Protein AF-A0A6U2CPD3-F1 (afdb_monomer)

Sequence (246 aa):
KVTVEELSRDRDNLVSERANAAHRLLEMHNMRTEVLLSFFALRSAYDLRRDLWSSILDESCFTCVMPVTPYRSFPASEVQVARCQRTVMGIDGMISDSASLHVMLNSLVDRSRHPSATIRFQYTIVTEDAVVAGNCMMARWVMTTLNAVKCGARMEVSKRGMLCCKFNSSNKITGLELMFDVMAFMLQLKQASGTDSFAVVPNTVQTCQRPFDSPMVMTAAERPYTIKQVNKLWESMTGYAAEDVV

Structure (mmCIF, N/CA/C/O backbone):
data_AF-A0A6U2CPD3-F1
#
_entry.id   AF-A0A6U2CPD3-F1
#
loop_
_atom_site.group_PDB
_atom_site.id
_atom_site.type_symbol
_atom_site.label_atom_id
_atom_site.label_alt_id
_atom_site.label_comp_id
_atom_site.label_asym_id
_atom_site.label_entity_id
_atom_site.label_seq_id
_atom_site.pdbx_PDB_ins_code
_atom_site.Cartn_x
_atom_site.Cartn_y
_atom_site.Cartn_z
_atom_site.occupancy
_atom_site.B_iso_or_equiv
_atom_site.auth_seq_id
_atom_site.auth_comp_id
_atom_site.auth_asym_id
_atom_site.auth_atom_id
_atom_site.pdbx_PDB_model_num
ATOM 1 N N . LYS A 1 1 ? -38.669 8.714 51.873 1.00 59.62 1 LYS A N 1
ATOM 2 C CA . LYS A 1 1 ? -37.658 9.798 51.860 1.00 59.62 1 LYS A CA 1
ATOM 3 C C . LYS A 1 1 ? -36.341 9.131 51.513 1.00 59.62 1 LYS A C 1
ATOM 5 O O . LYS A 1 1 ? -35.906 8.328 52.321 1.00 59.62 1 LYS A O 1
ATOM 10 N N . VAL A 1 2 ? -35.802 9.368 50.317 1.00 63.91 2 VAL A N 1
ATOM 11 C CA . VAL A 1 2 ? -34.464 8.872 49.953 1.00 63.91 2 VAL A CA 1
ATOM 12 C C . VAL A 1 2 ? -33.463 9.584 50.858 1.00 63.91 2 VAL A C 1
ATOM 14 O O . VAL A 1 2 ? -33.566 10.801 51.045 1.00 63.91 2 VAL A O 1
ATOM 17 N N . THR A 1 3 ? -32.585 8.829 51.504 1.00 82.19 3 THR A N 1
ATOM 18 C CA . THR A 1 3 ? -31.603 9.381 52.441 1.00 82.19 3 THR A CA 1
ATOM 19 C C . THR A 1 3 ? -30.442 10.021 51.676 1.00 82.19 3 THR A C 1
ATOM 21 O O . THR A 1 3 ? -30.105 9.623 50.563 1.00 82.19 3 THR A O 1
ATOM 24 N N . VAL A 1 4 ? -29.821 11.049 52.257 1.00 82.19 4 VAL A N 1
ATOM 25 C CA . VAL A 1 4 ? -28.662 11.739 51.652 1.00 82.19 4 VAL A CA 1
ATOM 26 C C . VAL A 1 4 ? -27.501 10.763 51.405 1.00 82.19 4 VAL A C 1
ATOM 28 O O . VAL A 1 4 ? -26.755 10.912 50.441 1.00 82.19 4 VAL A O 1
ATOM 31 N N . GLU A 1 5 ? -27.390 9.728 52.236 1.00 82.38 5 GLU A N 1
ATOM 32 C CA . GLU A 1 5 ? -26.400 8.658 52.108 1.00 82.38 5 GLU A CA 1
ATOM 33 C C . GLU A 1 5 ? -26.642 7.765 50.883 1.00 82.38 5 GLU A C 1
ATOM 35 O O . GLU A 1 5 ? -25.686 7.423 50.188 1.00 82.38 5 GLU A O 1
ATOM 40 N N . GLU A 1 6 ? -27.902 7.435 50.573 1.00 83.06 6 GLU A N 1
ATOM 41 C CA . GLU A 1 6 ? -28.269 6.699 49.352 1.00 83.06 6 GLU A CA 1
ATOM 42 C C . GLU A 1 6 ? -27.925 7.514 48.099 1.00 83.06 6 GLU A C 1
ATOM 44 O O . GLU A 1 6 ? -27.269 7.002 47.197 1.00 83.06 6 GLU A O 1
ATOM 49 N N . LEU A 1 7 ? -28.249 8.813 48.084 1.00 83.00 7 LEU A N 1
ATOM 50 C CA . LEU A 1 7 ? -27.905 9.700 46.963 1.00 83.00 7 LEU A CA 1
ATOM 51 C C . LEU A 1 7 ? -26.389 9.880 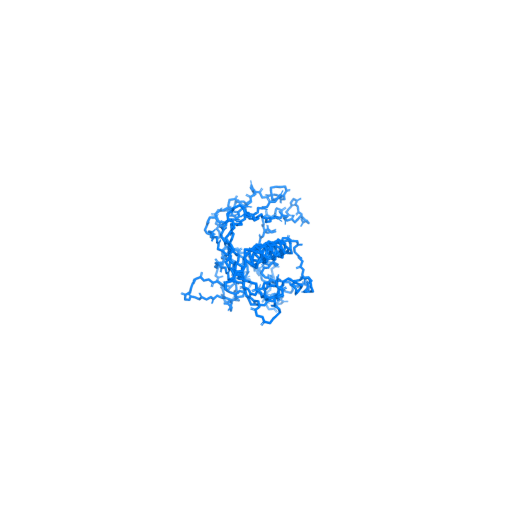46.788 1.00 83.00 7 LEU A C 1
ATOM 53 O O . LEU A 1 7 ? -25.909 9.968 45.656 1.00 83.00 7 LEU A O 1
ATOM 57 N N . SER A 1 8 ? -25.623 9.935 47.884 1.00 84.69 8 SER A N 1
ATOM 58 C CA . SER A 1 8 ? -24.159 10.007 47.806 1.00 84.69 8 SER A CA 1
ATOM 59 C C . SER A 1 8 ? -23.571 8.713 47.249 1.00 84.69 8 SER A C 1
ATOM 61 O O . SER A 1 8 ? -22.695 8.769 46.391 1.00 84.69 8 SER A O 1
ATOM 63 N N . ARG A 1 9 ? -24.079 7.555 47.685 1.00 87.25 9 ARG A N 1
ATOM 64 C CA . ARG A 1 9 ? -23.632 6.247 47.193 1.00 87.25 9 ARG A CA 1
ATOM 65 C C . ARG A 1 9 ? -23.951 6.062 45.711 1.00 87.25 9 ARG A C 1
ATOM 67 O O . ARG A 1 9 ? -23.084 5.625 44.961 1.00 87.25 9 ARG A O 1
ATOM 74 N N . ASP A 1 10 ? -25.146 6.452 45.278 1.00 86.12 10 ASP A N 1
ATOM 75 C CA . ASP A 1 10 ? -25.545 6.388 43.869 1.00 86.12 10 ASP A CA 1
ATOM 76 C C . ASP A 1 10 ? -24.688 7.309 42.995 1.00 86.12 10 ASP A C 1
ATOM 78 O O . ASP A 1 10 ? -24.255 6.914 41.911 1.00 86.12 10 ASP A O 1
ATOM 82 N N . ARG A 1 11 ? -24.370 8.518 43.475 1.00 86.69 11 ARG A N 1
ATOM 83 C CA . ARG A 1 11 ? -23.438 9.419 42.784 1.00 86.69 11 ARG A CA 1
ATOM 84 C C . ARG A 1 11 ? -22.054 8.788 42.651 1.00 86.69 11 ARG A C 1
ATOM 86 O O . ARG A 1 11 ? -21.479 8.827 41.566 1.00 86.69 11 ARG A O 1
ATOM 93 N N . ASP A 1 12 ? -21.516 8.235 43.731 1.00 89.62 12 ASP A N 1
ATOM 94 C CA . ASP A 1 12 ? -20.165 7.672 43.737 1.00 89.62 12 ASP A CA 1
ATOM 95 C C . ASP A 1 12 ? -20.089 6.414 42.846 1.00 89.62 12 ASP A C 1
ATOM 97 O O . ASP A 1 12 ? -19.125 6.247 42.093 1.00 89.62 12 ASP A O 1
ATOM 101 N N . ASN A 1 13 ? -21.155 5.605 42.816 1.00 90.25 13 ASN A N 1
ATOM 102 C CA . ASN A 1 13 ? -21.320 4.500 41.868 1.00 90.25 13 ASN A CA 1
ATOM 103 C C . ASN A 1 13 ? -21.338 4.997 40.414 1.00 90.25 13 ASN A C 1
ATOM 105 O O . ASN A 1 13 ? -20.565 4.505 39.595 1.00 90.25 13 ASN A O 1
ATOM 109 N N . LEU A 1 14 ? -22.141 6.018 40.094 1.00 88.44 14 LEU A N 1
ATOM 110 C CA . LEU A 1 14 ? -22.212 6.594 38.743 1.00 88.44 14 LEU A CA 1
ATOM 111 C C . LEU A 1 14 ? -20.876 7.201 38.288 1.00 88.44 14 LEU A C 1
ATOM 113 O O . LEU A 1 14 ? -20.510 7.100 37.115 1.00 88.44 14 LEU A O 1
ATOM 117 N N . VAL A 1 15 ? -20.139 7.847 39.195 1.00 90.19 15 VAL A N 1
ATOM 118 C CA . VAL A 1 15 ? -18.803 8.391 38.901 1.00 90.19 15 VAL A CA 1
ATOM 119 C C . VAL A 1 15 ? -17.814 7.259 38.623 1.00 90.19 15 VAL A C 1
ATOM 121 O O . VAL A 1 15 ? -17.079 7.331 37.637 1.00 90.19 15 VAL A O 1
ATOM 124 N N . SER A 1 16 ? -17.835 6.197 39.432 1.00 89.00 16 SER A N 1
ATOM 125 C CA . SER A 1 16 ? -17.004 5.004 39.232 1.00 89.00 16 SER A CA 1
ATOM 126 C C . SER A 1 16 ? -17.320 4.297 37.907 1.00 89.00 16 SER A C 1
ATOM 128 O O . SER A 1 16 ? -16.418 3.993 37.125 1.00 89.00 16 SER A O 1
ATOM 130 N N . GLU A 1 17 ? -18.601 4.117 37.579 1.00 88.81 17 GLU A N 1
ATOM 131 C CA . GLU A 1 17 ? -19.036 3.530 36.307 1.00 88.81 17 GLU A CA 1
ATOM 132 C C . GLU A 1 17 ? -18.573 4.353 35.101 1.00 88.81 17 GLU A C 1
ATOM 134 O O . GLU A 1 17 ? -18.067 3.790 34.124 1.00 88.81 17 GLU A O 1
ATOM 139 N N . ARG A 1 18 ? -18.681 5.686 35.179 1.00 87.19 18 ARG A N 1
ATOM 140 C CA . ARG A 1 18 ? -18.182 6.594 34.135 1.00 87.19 18 ARG A CA 1
ATOM 141 C C . ARG A 1 18 ? -16.667 6.519 33.987 1.00 87.19 18 ARG A C 1
ATOM 143 O O . ARG A 1 18 ? -16.185 6.468 32.857 1.00 87.19 18 ARG A O 1
ATOM 150 N N . ALA A 1 19 ? -15.925 6.475 35.092 1.00 88.62 19 ALA A N 1
ATOM 151 C CA . ALA A 1 19 ? -14.471 6.339 35.065 1.00 88.62 19 ALA A CA 1
ATOM 152 C C . ALA A 1 19 ? -14.042 5.007 34.426 1.00 88.62 19 ALA A C 1
ATOM 154 O O . ALA A 1 19 ? -13.199 4.993 33.529 1.00 88.62 19 ALA A O 1
ATOM 155 N N . ASN A 1 20 ? -14.691 3.901 34.795 1.00 89.25 20 ASN A N 1
ATOM 156 C CA . ASN A 1 20 ? -14.423 2.575 34.230 1.00 89.25 20 ASN A CA 1
ATOM 157 C C . ASN A 1 20 ? -14.803 2.480 32.744 1.00 89.25 20 ASN A C 1
ATOM 159 O O . ASN A 1 20 ? -14.138 1.798 31.961 1.00 89.25 20 ASN A O 1
ATOM 163 N N . ALA A 1 21 ? -15.882 3.146 32.324 1.00 85.25 21 ALA A N 1
ATOM 164 C CA . ALA A 1 21 ? -16.247 3.243 30.913 1.00 85.25 21 ALA A CA 1
ATOM 165 C C . ALA A 1 21 ? -15.208 4.049 30.118 1.00 85.25 21 ALA A C 1
ATOM 167 O O . ALA A 1 21 ? -14.766 3.596 29.064 1.00 85.25 21 ALA A O 1
ATOM 168 N N . ALA A 1 22 ? -14.771 5.197 30.645 1.00 86.00 22 ALA A N 1
ATOM 169 C CA . ALA A 1 22 ? -13.739 6.019 30.020 1.00 86.00 22 ALA A CA 1
ATOM 170 C C . ALA A 1 22 ? -12.401 5.270 29.901 1.00 86.00 22 ALA A C 1
ATOM 172 O O . ALA A 1 22 ? -11.765 5.320 28.849 1.00 86.00 22 ALA A O 1
ATOM 173 N N . HIS A 1 23 ? -12.008 4.523 30.936 1.00 88.12 23 HIS A N 1
ATOM 174 C CA . HIS A 1 23 ? -10.784 3.724 30.922 1.00 88.12 23 HIS A CA 1
ATOM 175 C C . HIS A 1 23 ? -10.810 2.650 29.827 1.00 88.12 23 HIS A C 1
ATOM 177 O O . HIS A 1 23 ? -9.894 2.585 29.011 1.00 88.12 23 HIS A O 1
ATOM 183 N N . ARG A 1 24 ? -11.908 1.888 29.720 1.00 85.56 24 ARG A N 1
ATOM 184 C CA . ARG A 1 24 ? -12.073 0.876 28.661 1.00 85.56 24 ARG A CA 1
ATOM 185 C C . ARG A 1 24 ? -12.015 1.477 27.258 1.00 85.56 24 ARG A C 1
ATOM 187 O O . ARG A 1 24 ? -11.428 0.883 26.359 1.00 85.56 24 ARG A O 1
ATOM 194 N N . LEU A 1 25 ? -12.601 2.659 27.059 1.00 84.88 25 LEU A N 1
ATOM 195 C CA . LEU A 1 25 ? -12.536 3.359 25.773 1.00 84.88 25 LEU A CA 1
ATOM 196 C C . LEU A 1 25 ? -11.101 3.767 25.417 1.00 84.88 25 LEU A C 1
ATOM 198 O O . LEU A 1 25 ? -10.701 3.623 24.262 1.00 84.88 25 LEU A O 1
ATOM 202 N N . LEU A 1 26 ? -10.324 4.229 26.400 1.00 86.38 26 LEU A N 1
ATOM 203 C CA . LEU A 1 26 ? -8.917 4.583 26.218 1.00 86.38 26 LEU A CA 1
ATOM 204 C C . LEU A 1 26 ? -8.061 3.353 25.874 1.00 86.38 26 LEU A C 1
ATOM 206 O O . LEU A 1 26 ? -7.275 3.392 24.930 1.00 86.38 26 LEU A O 1
ATOM 210 N N . GLU A 1 27 ? -8.234 2.244 26.595 1.00 87.56 27 GLU A N 1
ATOM 211 C CA . GLU A 1 27 ? -7.511 0.996 26.318 1.00 87.56 27 GLU A CA 1
ATOM 212 C C . GLU A 1 27 ? -7.828 0.458 24.918 1.00 87.56 27 GLU A C 1
ATOM 214 O O . GLU A 1 27 ? -6.922 0.114 24.157 1.00 87.56 27 GLU A O 1
ATOM 219 N N . MET A 1 28 ? -9.110 0.455 24.534 1.00 87.38 28 MET A N 1
ATOM 220 C CA . MET A 1 28 ? -9.526 0.066 23.184 1.00 87.38 28 MET A CA 1
ATOM 221 C C . MET A 1 28 ? -8.925 0.979 22.112 1.00 87.38 28 MET A C 1
ATOM 223 O O . MET A 1 28 ? -8.519 0.499 21.053 1.00 87.38 28 MET A O 1
ATOM 227 N N . HIS A 1 29 ? -8.866 2.287 22.367 1.00 87.12 29 HIS A N 1
ATOM 228 C CA . HIS A 1 29 ? -8.244 3.251 21.465 1.00 87.12 29 HIS A CA 1
ATOM 229 C C . HIS A 1 29 ? -6.751 2.956 21.261 1.00 87.12 29 HIS A C 1
ATOM 231 O O . HIS A 1 29 ? -6.281 2.909 20.119 1.00 87.12 29 HIS A O 1
ATOM 237 N N . ASN A 1 30 ? -6.017 2.714 22.348 1.00 90.00 30 ASN A N 1
ATOM 238 C CA . ASN A 1 30 ? -4.585 2.422 22.296 1.00 90.00 30 ASN A CA 1
ATOM 239 C C . ASN A 1 30 ? -4.317 1.115 21.546 1.00 90.00 30 ASN A C 1
ATOM 241 O O . ASN A 1 30 ? -3.550 1.116 20.586 1.00 90.00 30 ASN A O 1
ATOM 245 N N . MET A 1 31 ? -5.047 0.048 21.883 1.00 92.06 31 MET A N 1
ATOM 246 C CA . MET A 1 31 ? -4.948 -1.244 21.197 1.00 92.06 31 MET A CA 1
ATOM 247 C C . MET A 1 31 ? -5.198 -1.108 19.688 1.00 92.06 31 MET A C 1
ATOM 249 O O . MET A 1 31 ? -4.436 -1.608 18.866 1.00 92.06 31 MET A O 1
ATOM 253 N N . ARG A 1 32 ? -6.250 -0.389 19.283 1.00 92.38 32 ARG A N 1
ATOM 254 C CA . ARG A 1 32 ? -6.572 -0.190 17.857 1.00 92.38 32 ARG A CA 1
ATOM 255 C C . ARG A 1 32 ? -5.530 0.650 17.125 1.00 92.38 32 ARG A C 1
ATOM 257 O O . ARG A 1 32 ? -5.254 0.393 15.952 1.00 92.38 32 ARG A O 1
ATOM 264 N N . THR A 1 33 ? -4.939 1.621 17.814 1.00 92.56 33 THR A N 1
ATOM 265 C CA . THR A 1 33 ? -3.824 2.410 17.281 1.00 92.56 33 THR A CA 1
ATOM 266 C C . THR A 1 33 ? -2.602 1.521 17.051 1.00 92.56 33 THR A C 1
ATOM 268 O O . THR A 1 33 ? -2.012 1.570 15.972 1.00 92.56 33 THR A O 1
ATOM 271 N N . GLU A 1 34 ? -2.260 0.652 18.003 1.00 94.06 34 GLU A N 1
ATOM 272 C CA . GLU A 1 34 ? -1.164 -0.319 17.871 1.00 94.06 34 GLU A CA 1
ATOM 273 C C . GLU A 1 34 ? -1.401 -1.319 16.735 1.00 94.06 34 GLU A C 1
ATOM 275 O O . GLU A 1 34 ? -0.492 -1.585 15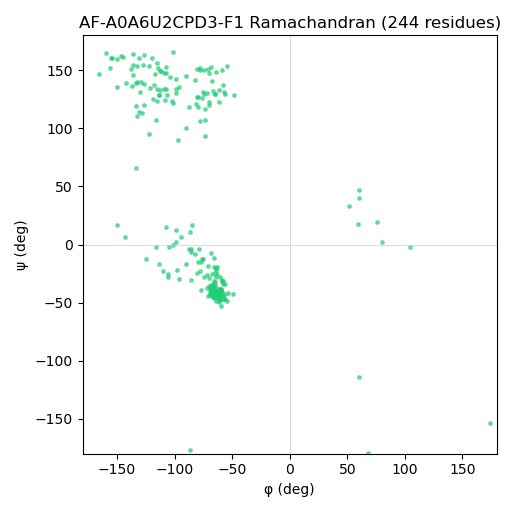.944 1.00 94.06 34 GLU A O 1
ATOM 280 N N . VAL A 1 35 ? -2.628 -1.825 16.589 1.00 95.69 35 VAL A N 1
ATOM 281 C CA . VAL A 1 35 ? -3.016 -2.714 15.481 1.00 95.69 35 VAL A CA 1
ATOM 282 C C . VAL A 1 35 ? -2.840 -2.011 14.129 1.00 95.69 35 VAL A C 1
ATOM 284 O O . VAL A 1 35 ? -2.286 -2.589 13.191 1.00 95.69 35 VAL A O 1
ATOM 287 N N . LEU A 1 36 ? -3.251 -0.745 14.018 1.00 95.56 36 LEU A N 1
ATOM 288 C CA . LEU A 1 36 ? -3.094 0.037 12.790 1.00 95.56 36 LEU A CA 1
ATOM 289 C C . LEU A 1 36 ? -1.623 0.374 12.485 1.00 95.56 36 LEU A C 1
ATOM 291 O O . LEU A 1 36 ? -1.204 0.337 11.326 1.00 95.56 36 LEU A O 1
ATOM 295 N N . LEU A 1 37 ? -0.813 0.664 13.506 1.00 95.50 37 LEU A N 1
ATOM 296 C CA . LEU A 1 37 ? 0.634 0.837 13.346 1.00 95.50 37 LEU A CA 1
ATOM 297 C C . LEU A 1 37 ? 1.306 -0.471 12.908 1.00 95.50 37 LEU A C 1
ATOM 299 O O . LEU A 1 37 ? 2.150 -0.452 12.011 1.00 95.50 37 LEU A O 1
ATOM 303 N N . SER A 1 38 ? 0.879 -1.605 13.467 1.00 96.81 38 SER A N 1
ATOM 304 C CA . SER A 1 38 ? 1.356 -2.940 13.087 1.00 96.81 38 SER A CA 1
ATOM 305 C C . SER A 1 38 ? 1.033 -3.257 11.627 1.00 96.81 38 SER A C 1
ATOM 307 O O . SER A 1 38 ? 1.902 -3.730 10.896 1.00 96.81 38 SER A O 1
ATOM 309 N N . PHE A 1 39 ? -0.168 -2.905 11.155 1.00 97.38 39 PHE A N 1
ATOM 310 C CA . PHE A 1 39 ? -0.530 -3.005 9.737 1.00 97.38 39 PHE A CA 1
ATOM 311 C C . PHE A 1 39 ? 0.464 -2.262 8.839 1.00 97.38 39 PHE A C 1
ATOM 313 O O . PHE A 1 39 ? 0.969 -2.813 7.855 1.00 97.38 39 PHE A O 1
ATOM 320 N N . PHE A 1 40 ? 0.782 -1.012 9.178 1.00 97.12 40 PHE A N 1
ATOM 321 C CA . PHE A 1 40 ? 1.734 -0.238 8.393 1.00 97.12 40 PHE A CA 1
ATOM 322 C C . PHE A 1 40 ? 3.165 -0.768 8.493 1.00 97.12 40 PHE A C 1
ATOM 324 O O . PHE A 1 40 ? 3.887 -0.730 7.491 1.00 97.12 40 PHE A O 1
ATOM 331 N N . ALA A 1 41 ? 3.562 -1.290 9.655 1.00 96.69 41 ALA A N 1
ATOM 332 C CA . ALA A 1 41 ? 4.854 -1.934 9.843 1.00 96.69 41 ALA A CA 1
ATOM 333 C C . ALA A 1 41 ? 4.999 -3.138 8.902 1.00 96.69 41 ALA A C 1
ATOM 335 O O . ALA A 1 41 ? 5.932 -3.148 8.095 1.00 96.69 41 ALA A O 1
ATOM 336 N N . LEU A 1 42 ? 4.034 -4.069 8.897 1.00 97.00 42 LEU A N 1
ATOM 337 C CA . LEU A 1 42 ? 4.027 -5.227 7.988 1.00 97.00 42 LEU A CA 1
ATOM 338 C C . LEU A 1 42 ? 4.084 -4.795 6.518 1.00 97.00 42 LEU A C 1
ATOM 340 O O . LEU A 1 42 ? 4.923 -5.271 5.748 1.00 97.00 42 LEU A O 1
ATOM 344 N N . ARG A 1 43 ? 3.255 -3.811 6.143 1.00 95.94 43 ARG A N 1
ATOM 345 C CA . ARG A 1 43 ? 3.228 -3.253 4.784 1.00 95.94 43 ARG A CA 1
ATOM 346 C C . ARG A 1 43 ? 4.577 -2.649 4.368 1.00 95.94 43 ARG A C 1
ATOM 348 O O . ARG A 1 43 ? 4.971 -2.758 3.207 1.00 95.94 43 ARG A O 1
ATOM 355 N N . SER A 1 44 ? 5.281 -1.986 5.285 1.00 96.25 44 SER A N 1
ATOM 356 C CA . SER A 1 44 ? 6.593 -1.374 5.021 1.00 96.25 44 SER A CA 1
ATOM 357 C C . SER A 1 44 ? 7.766 -2.354 5.056 1.00 96.25 44 SER A C 1
ATOM 359 O O . SER A 1 44 ? 8.769 -2.107 4.395 1.00 96.25 44 SER A O 1
ATOM 361 N N . ALA A 1 45 ? 7.638 -3.476 5.767 1.00 94.56 45 ALA A N 1
ATOM 362 C CA . ALA A 1 45 ? 8.711 -4.449 5.967 1.00 94.56 45 ALA A CA 1
ATOM 363 C C . ALA A 1 45 ? 8.831 -5.504 4.851 1.00 94.56 45 ALA A C 1
ATOM 365 O O . ALA A 1 45 ? 9.781 -6.280 4.867 1.00 94.56 45 ALA A O 1
ATOM 366 N N . TYR A 1 46 ? 7.899 -5.526 3.888 1.00 91.44 46 TYR A N 1
ATOM 367 C CA . TYR A 1 46 ? 7.768 -6.601 2.889 1.00 91.44 46 TYR A CA 1
ATOM 368 C C . TYR A 1 46 ? 7.511 -7.969 3.540 1.00 91.44 46 TYR A C 1
ATOM 370 O O . TYR A 1 46 ? 8.066 -8.987 3.132 1.00 91.44 46 TYR A O 1
ATOM 378 N N . ASP A 1 47 ? 6.687 -8.004 4.589 1.00 91.00 47 ASP A N 1
ATOM 379 C CA . ASP A 1 47 ? 6.390 -9.261 5.267 1.00 91.00 47 ASP A CA 1
ATOM 380 C C . ASP A 1 47 ? 5.308 -10.041 4.509 1.00 91.00 47 ASP A C 1
ATOM 382 O O . ASP A 1 47 ? 4.202 -9.540 4.305 1.00 91.00 47 ASP A O 1
ATOM 386 N N . LEU A 1 48 ? 5.626 -11.262 4.076 1.00 91.88 48 LEU A N 1
ATOM 387 C CA . LEU A 1 48 ? 4.712 -12.135 3.325 1.00 91.88 48 LEU A CA 1
ATOM 388 C C . LEU A 1 48 ? 4.083 -13.224 4.209 1.00 91.88 48 LEU A C 1
ATOM 390 O O . LEU A 1 48 ? 3.304 -14.045 3.727 1.00 91.88 48 LEU A O 1
ATOM 394 N N . ARG A 1 49 ? 4.426 -13.260 5.502 1.00 95.25 49 ARG A N 1
ATOM 395 C CA . ARG A 1 49 ? 3.962 -14.284 6.442 1.00 95.25 49 ARG A CA 1
ATOM 396 C C . ARG A 1 49 ? 2.500 -14.064 6.811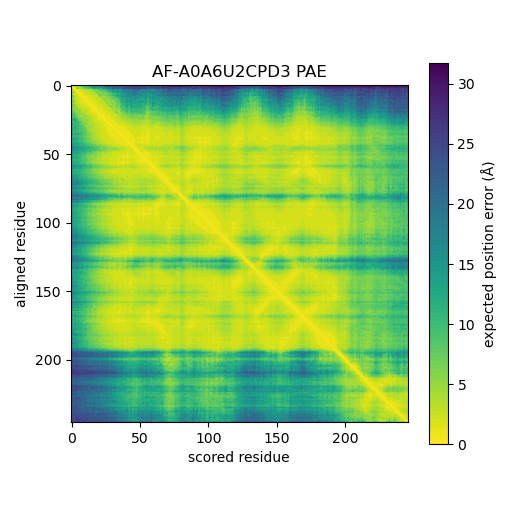 1.00 95.25 49 ARG A C 1
ATOM 398 O O . ARG A 1 49 ? 2.164 -13.134 7.544 1.00 95.25 49 ARG A O 1
ATOM 405 N N . ARG A 1 50 ? 1.619 -14.922 6.291 1.00 96.38 50 ARG A N 1
ATOM 406 C CA . ARG A 1 50 ? 0.161 -14.802 6.452 1.00 96.38 50 ARG A CA 1
ATOM 407 C C . ARG A 1 50 ? -0.289 -14.788 7.917 1.00 96.38 50 ARG A C 1
ATOM 409 O O . ARG A 1 50 ? -1.245 -14.088 8.227 1.00 96.38 50 ARG A O 1
ATOM 416 N N . ASP A 1 51 ? 0.394 -15.509 8.801 1.00 97.25 51 ASP A N 1
ATOM 417 C CA . ASP A 1 51 ? 0.116 -15.576 10.244 1.00 97.25 51 ASP A CA 1
ATOM 418 C C . ASP A 1 51 ? 0.240 -14.214 10.942 1.00 97.25 51 ASP A C 1
ATOM 420 O O . ASP A 1 51 ? -0.590 -13.861 11.782 1.00 97.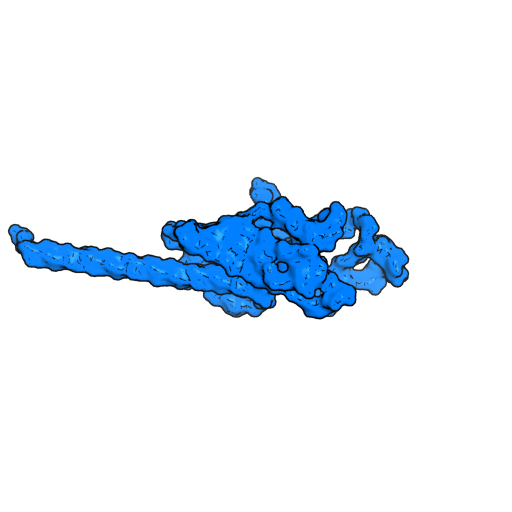25 51 ASP A O 1
ATOM 424 N N . LEU A 1 52 ? 1.221 -13.396 10.550 1.00 96.88 52 LEU A N 1
ATOM 425 C CA . LEU A 1 52 ? 1.352 -12.044 11.092 1.00 96.88 52 LEU A CA 1
ATOM 426 C C . LEU A 1 52 ? 0.217 -11.144 10.621 1.00 96.88 52 LEU A C 1
ATOM 428 O O . LEU A 1 52 ? -0.363 -10.413 11.423 1.00 96.88 52 LEU A O 1
ATOM 432 N N . TRP A 1 53 ? -0.151 -11.232 9.345 1.00 97.88 53 TRP A N 1
ATOM 433 C CA . TRP A 1 53 ? -1.282 -10.476 8.819 1.00 97.88 53 TRP A CA 1
ATOM 434 C C . TRP A 1 53 ? -2.607 -10.921 9.442 1.00 97.88 53 TRP A C 1
ATOM 436 O O . TRP A 1 53 ? -3.413 -10.070 9.812 1.00 97.88 53 TRP A O 1
ATOM 446 N N . SER A 1 54 ? -2.831 -12.223 9.632 1.00 97.31 54 SER A N 1
ATOM 447 C CA . SER A 1 54 ? -4.068 -12.732 10.235 1.00 97.31 54 SER A CA 1
ATOM 448 C C . SER A 1 54 ? -4.192 -12.438 11.728 1.00 97.31 54 SER A C 1
ATOM 450 O O . SER A 1 54 ? -5.302 -12.441 12.269 1.00 97.31 54 SER A O 1
ATOM 452 N N . SER A 1 55 ? -3.085 -12.126 12.409 1.00 97.12 55 SER A N 1
ATOM 453 C CA . SER A 1 55 ? -3.124 -11.658 13.796 1.00 97.12 55 SER A CA 1
ATOM 454 C C . SER A 1 55 ? -3.821 -10.295 13.933 1.00 97.12 55 SER A C 1
ATOM 456 O O . SER A 1 55 ? -4.529 -10.075 14.916 1.00 97.12 55 SER A O 1
ATOM 458 N N . ILE A 1 56 ? -3.711 -9.427 12.918 1.00 97.62 56 ILE A N 1
ATOM 459 C CA . ILE A 1 56 ? -4.246 -8.054 12.935 1.00 97.62 56 ILE A CA 1
ATOM 460 C C . ILE A 1 56 ? -5.441 -7.832 11.995 1.00 97.62 56 ILE A C 1
ATOM 462 O O . ILE A 1 56 ? -6.228 -6.910 12.216 1.00 97.62 56 ILE A O 1
ATOM 466 N N . LEU A 1 57 ? -5.598 -8.657 10.959 1.00 98.25 57 LEU A N 1
ATOM 467 C CA . LEU A 1 57 ? -6.683 -8.579 9.980 1.00 98.25 57 LEU A CA 1
ATOM 468 C C . LEU A 1 57 ? -7.730 -9.666 10.232 1.00 98.25 57 LEU A C 1
ATOM 470 O O . LEU A 1 57 ? -7.409 -10.795 10.606 1.00 98.25 57 LEU A O 1
ATOM 474 N N . ASP A 1 58 ? -8.996 -9.333 10.004 1.00 97.88 58 ASP A N 1
ATOM 475 C CA . ASP A 1 58 ? -10.088 -10.298 10.059 1.00 97.88 58 ASP A CA 1
ATOM 476 C C . ASP A 1 58 ? -10.061 -11.222 8.830 1.00 97.88 58 ASP A C 1
ATOM 478 O O . ASP A 1 58 ? -10.245 -10.777 7.698 1.00 97.88 58 ASP A O 1
ATOM 482 N N . GLU A 1 59 ? -9.846 -12.523 9.042 1.00 95.94 59 GLU A N 1
ATOM 483 C CA . GLU A 1 59 ? -9.718 -13.489 7.941 1.00 95.94 59 GLU A CA 1
ATOM 484 C C . GLU A 1 59 ? -10.994 -13.641 7.108 1.00 95.94 59 GLU A C 1
ATOM 486 O O . GLU A 1 59 ? -10.921 -13.988 5.931 1.00 95.94 59 GLU A O 1
ATOM 491 N N . SER A 1 60 ? 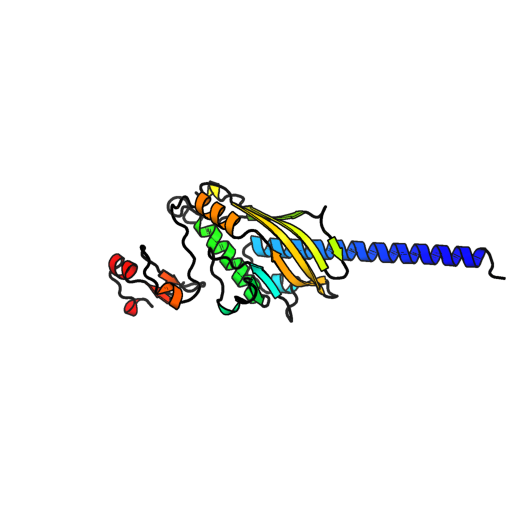-12.159 -13.405 7.714 1.00 95.50 60 SER A N 1
ATOM 492 C CA . SER A 1 60 ? -13.449 -13.702 7.093 1.00 95.50 60 SER A CA 1
ATOM 493 C C . SER A 1 60 ? -13.954 -12.577 6.19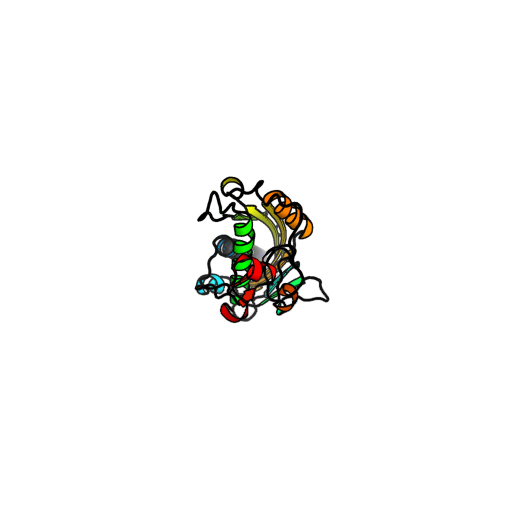6 1.00 95.50 60 SER A C 1
ATOM 495 O O . SER A 1 60 ? -14.665 -12.835 5.225 1.00 95.50 60 SER A O 1
ATOM 497 N N . CYS A 1 61 ? -13.610 -11.328 6.521 1.00 96.12 61 CYS A N 1
ATOM 498 C CA . CYS A 1 61 ? -14.252 -10.169 5.905 1.00 96.12 61 CYS A CA 1
ATOM 499 C C . CYS A 1 61 ? -13.329 -8.976 5.633 1.00 96.12 61 CYS A C 1
ATOM 501 O O . CYS A 1 61 ? -13.831 -7.927 5.225 1.00 96.12 61 CYS A O 1
ATOM 503 N N . PHE A 1 62 ? -12.010 -9.101 5.832 1.00 98.25 62 PHE A N 1
ATOM 504 C CA . PHE A 1 62 ? -11.104 -7.982 5.586 1.00 98.25 62 PHE A CA 1
ATOM 505 C C . PHE A 1 62 ? -11.197 -7.457 4.147 1.00 98.25 62 PHE A C 1
ATOM 507 O O . PHE A 1 62 ? -11.084 -8.207 3.174 1.00 98.25 62 PHE A O 1
ATOM 514 N N . THR A 1 63 ? -11.328 -6.137 4.024 1.00 97.88 63 THR A N 1
ATOM 515 C CA . THR A 1 63 ? -11.252 -5.419 2.749 1.00 97.88 63 THR A CA 1
ATOM 516 C C . THR A 1 63 ? -10.415 -4.152 2.884 1.00 97.88 63 THR A C 1
ATOM 518 O O . THR A 1 63 ? -10.442 -3.480 3.918 1.00 97.88 63 THR A O 1
ATOM 521 N N . CYS A 1 64 ? -9.688 -3.787 1.827 1.00 98.12 64 CYS A N 1
ATOM 522 C CA . CYS A 1 64 ? -8.991 -2.508 1.755 1.00 98.12 64 CYS A CA 1
ATOM 523 C C . CYS A 1 64 ? -9.356 -1.733 0.488 1.00 98.12 64 CYS A C 1
ATOM 525 O O . CYS A 1 64 ? -9.129 -2.195 -0.627 1.00 98.12 64 CYS A O 1
ATOM 527 N N . VAL A 1 65 ? -9.911 -0.536 0.656 1.00 97.69 65 VAL A N 1
ATOM 528 C CA . VAL A 1 65 ? -10.291 0.363 -0.436 1.00 97.69 65 VAL A CA 1
ATOM 529 C C . VAL A 1 65 ? -9.211 1.418 -0.622 1.00 97.69 65 VAL A C 1
ATOM 531 O O . VAL A 1 65 ? -8.741 2.017 0.342 1.00 97.69 65 VAL A O 1
ATOM 534 N N . MET A 1 66 ? -8.806 1.667 -1.864 1.00 96.12 66 MET A N 1
ATOM 535 C CA . MET A 1 66 ? -7.850 2.731 -2.181 1.00 96.12 66 MET A CA 1
ATOM 536 C C . MET A 1 66 ? -8.013 3.214 -3.626 1.00 96.12 66 MET A C 1
ATOM 538 O O . MET A 1 66 ? -8.545 2.475 -4.457 1.00 96.12 66 MET A O 1
ATOM 542 N N . PRO A 1 67 ? -7.528 4.416 -3.979 1.00 94.94 67 PRO A N 1
ATOM 543 C CA . PRO A 1 67 ? -7.523 4.885 -5.359 1.00 94.94 67 PRO A CA 1
ATOM 544 C C . PRO A 1 67 ? -6.825 3.914 -6.320 1.00 94.94 67 PRO A C 1
ATOM 546 O O . PRO A 1 67 ? -5.909 3.176 -5.937 1.00 94.94 67 PRO A O 1
ATOM 549 N N . VAL A 1 68 ? -7.214 3.939 -7.594 1.00 92.31 68 VAL A N 1
ATOM 550 C CA . VAL A 1 68 ? -6.501 3.224 -8.667 1.00 92.31 68 VAL A CA 1
ATOM 551 C C . VAL A 1 68 ? -5.114 3.852 -8.863 1.00 92.31 68 VAL A C 1
ATOM 553 O O . VAL A 1 68 ? -4.992 5.070 -8.934 1.00 92.31 68 VAL A O 1
ATOM 556 N N . THR A 1 69 ? -4.052 3.040 -8.935 1.00 91.94 69 THR A N 1
ATOM 557 C CA . THR A 1 69 ? -2.666 3.540 -9.036 1.00 91.94 69 THR A CA 1
ATOM 558 C C . THR A 1 69 ? -1.978 3.018 -10.286 1.00 91.94 69 THR A C 1
ATOM 560 O O . THR A 1 69 ? -1.394 1.935 -10.243 1.00 91.94 69 THR A O 1
ATOM 563 N N . PRO A 1 70 ? -1.984 3.779 -11.386 1.00 88.31 70 PRO A N 1
ATOM 564 C CA . PRO A 1 70 ? -1.472 3.307 -12.672 1.00 88.31 70 PRO A CA 1
ATOM 565 C C . PRO A 1 70 ? 0.056 3.103 -12.697 1.00 88.31 70 PRO A C 1
ATOM 567 O O . PRO A 1 70 ? 0.581 2.583 -13.669 1.00 88.31 70 PRO A O 1
ATOM 570 N N . TYR A 1 71 ? 0.778 3.500 -11.643 1.00 90.44 71 TYR A N 1
ATOM 571 C CA . TYR A 1 71 ? 2.230 3.326 -11.479 1.00 90.44 71 TYR A CA 1
ATOM 572 C C . TYR A 1 71 ? 2.652 1.976 -10.886 1.00 90.44 71 TYR A C 1
ATOM 574 O O . TYR A 1 71 ? 3.845 1.746 -10.709 1.00 90.44 71 TYR A O 1
ATOM 582 N N . ARG A 1 72 ? 1.720 1.102 -10.491 1.00 90.50 72 ARG A N 1
ATOM 583 C CA . ARG A 1 72 ? 2.070 -0.224 -9.954 1.00 90.50 72 ARG A CA 1
ATOM 584 C C . ARG A 1 72 ? 1.066 -1.285 -10.365 1.00 90.50 72 ARG A C 1
ATOM 586 O O . ARG A 1 72 ? -0.070 -0.955 -10.702 1.00 90.50 72 ARG A O 1
ATOM 593 N N . SER A 1 73 ? 1.498 -2.539 -10.262 1.00 87.56 73 SER A N 1
ATOM 594 C CA . SER A 1 73 ? 0.680 -3.698 -10.598 1.00 87.56 73 SER A CA 1
ATOM 595 C C . SER A 1 73 ? -0.487 -3.884 -9.621 1.00 87.56 73 SER A C 1
ATOM 597 O O . SER A 1 73 ? -0.315 -3.683 -8.414 1.00 87.56 73 SER A O 1
ATOM 599 N N . PHE A 1 74 ? -1.661 -4.264 -10.116 1.00 90.12 74 PHE A N 1
ATOM 600 C CA . PHE A 1 74 ? -2.786 -4.761 -9.320 1.00 90.12 74 PHE A CA 1
ATOM 601 C C . PHE A 1 74 ? -3.717 -5.641 -10.175 1.00 90.12 74 PHE A C 1
ATOM 603 O O . PHE A 1 74 ? -3.821 -5.420 -11.385 1.00 90.12 74 PHE A O 1
ATOM 610 N N . PRO A 1 75 ? -4.430 -6.614 -9.579 1.00 88.12 75 PRO A N 1
ATOM 611 C CA . PRO A 1 75 ? -5.411 -7.417 -10.302 1.00 88.12 75 PRO A CA 1
ATOM 612 C C . PRO A 1 75 ? -6.551 -6.561 -10.867 1.00 88.12 75 PRO A C 1
ATOM 614 O O . PRO A 1 75 ? -7.160 -5.758 -10.161 1.00 88.12 75 PRO A O 1
ATOM 617 N N . ALA A 1 76 ? -6.902 -6.773 -12.138 1.00 85.44 76 ALA A N 1
ATOM 618 C CA . ALA A 1 76 ? -8.002 -6.049 -12.781 1.00 85.44 76 ALA A CA 1
ATOM 619 C C . ALA A 1 76 ? -9.357 -6.277 -12.083 1.00 85.44 76 ALA A C 1
ATOM 621 O O . ALA A 1 76 ? -10.205 -5.388 -12.089 1.00 85.44 76 ALA A O 1
ATOM 622 N N . SER A 1 77 ? -9.539 -7.435 -11.437 1.00 88.62 77 SER A N 1
ATOM 623 C CA . SER A 1 77 ? -10.730 -7.767 -10.645 1.00 88.62 77 SER A CA 1
ATOM 624 C C . SER A 1 77 ? -10.935 -6.862 -9.426 1.00 88.62 77 SER A C 1
ATOM 626 O O . SER A 1 77 ? -12.045 -6.796 -8.910 1.00 88.62 77 SER A O 1
ATOM 628 N N . GLU A 1 78 ? -9.899 -6.158 -8.961 1.00 91.88 78 GLU A N 1
ATOM 629 C CA . GLU A 1 78 ? -10.016 -5.218 -7.842 1.00 91.88 78 GLU A CA 1
ATOM 630 C C . GLU A 1 78 ? -10.616 -3.871 -8.264 1.00 91.88 78 GLU A C 1
ATOM 632 O O . GLU A 1 78 ? -11.013 -3.089 -7.401 1.00 91.88 78 GLU A O 1
ATOM 637 N N . VAL A 1 79 ? -10.675 -3.560 -9.566 1.00 91.44 79 VAL A N 1
ATOM 638 C CA . VAL A 1 79 ? -11.107 -2.244 -10.056 1.00 91.44 79 VAL A CA 1
ATOM 639 C C . VAL A 1 79 ? -12.625 -2.124 -10.039 1.00 91.44 79 VAL A C 1
ATOM 641 O O . VAL A 1 79 ? -13.337 -2.795 -10.783 1.00 91.44 79 VAL A O 1
ATOM 644 N N . GLN A 1 80 ? -13.126 -1.168 -9.264 1.00 88.81 80 GLN A N 1
ATOM 645 C CA . GLN A 1 80 ? -14.529 -0.776 -9.269 1.00 88.81 80 GLN A CA 1
ATOM 646 C C . GLN A 1 80 ? -14.714 0.447 -10.170 1.00 88.81 80 GLN A C 1
ATOM 648 O O . GLN A 1 80 ? -14.630 1.591 -9.716 1.00 88.81 80 GLN A O 1
ATOM 653 N N . VAL A 1 81 ? -14.981 0.205 -11.459 1.00 78.25 81 VAL A N 1
ATOM 654 C CA . VAL A 1 81 ? -15.076 1.252 -12.500 1.00 78.25 81 VAL A CA 1
ATOM 655 C C . VAL A 1 81 ? -16.065 2.357 -12.119 1.00 78.25 81 VAL A C 1
ATOM 657 O O . VAL A 1 81 ? -15.749 3.533 -12.255 1.00 78.25 81 VAL A O 1
ATOM 660 N N . ALA A 1 82 ? -17.220 1.996 -11.555 1.00 82.31 82 ALA A N 1
ATOM 661 C CA . ALA A 1 82 ? -18.255 2.952 -11.159 1.00 82.31 82 ALA A CA 1
ATOM 662 C C . ALA A 1 82 ? -17.822 3.931 -10.049 1.00 82.31 82 ALA A C 1
ATOM 664 O O . ALA A 1 82 ? -18.452 4.969 -9.875 1.00 82.31 82 ALA A O 1
ATOM 665 N N . ARG A 1 83 ? -16.776 3.599 -9.279 1.00 82.31 83 ARG A N 1
ATOM 666 C CA . ARG A 1 83 ? -16.308 4.393 -8.130 1.00 82.31 83 ARG A CA 1
ATOM 667 C C . ARG A 1 83 ? -14.901 4.954 -8.310 1.00 82.31 83 ARG A C 1
ATOM 669 O O . ARG A 1 83 ? -14.418 5.639 -7.417 1.00 82.31 83 ARG A O 1
ATOM 676 N N . CYS A 1 84 ? -14.233 4.659 -9.428 1.00 85.50 84 CYS A N 1
ATOM 677 C CA . CYS A 1 84 ? -12.830 5.022 -9.668 1.00 85.50 84 CYS A CA 1
ATOM 678 C C . CYS A 1 84 ? -11.884 4.599 -8.523 1.00 85.50 84 CYS A C 1
ATOM 680 O O . CYS A 1 84 ? -10.893 5.268 -8.222 1.00 85.50 84 CYS A O 1
ATOM 682 N N . GLN A 1 85 ? -12.189 3.474 -7.878 1.00 92.31 85 GLN A N 1
ATOM 683 C CA . GLN A 1 85 ? -11.461 2.932 -6.734 1.00 92.31 85 GLN A CA 1
ATOM 684 C C . GLN A 1 85 ? -11.055 1.486 -7.009 1.00 92.31 85 GLN A C 1
ATOM 686 O O . GLN A 1 85 ? -11.611 0.824 -7.888 1.00 92.31 85 GLN A O 1
ATOM 691 N N . ARG A 1 86 ? -10.099 0.989 -6.229 1.00 94.62 86 ARG A N 1
ATOM 692 C CA . ARG A 1 86 ? -9.830 -0.440 -6.104 1.00 94.62 86 ARG A CA 1
ATOM 693 C C . ARG A 1 86 ? -10.308 -0.950 -4.752 1.00 94.62 86 ARG A C 1
ATOM 695 O O . ARG A 1 86 ? -10.279 -0.212 -3.763 1.00 94.62 86 ARG A O 1
ATOM 702 N N . THR A 1 87 ? -10.646 -2.229 -4.695 1.00 96.69 87 THR A N 1
ATOM 703 C CA . THR A 1 87 ? -10.874 -2.945 -3.441 1.00 96.69 87 THR A CA 1
ATOM 704 C C . THR A 1 87 ? -10.054 -4.223 -3.409 1.00 96.69 87 THR A C 1
ATOM 706 O O . THR A 1 87 ? -10.299 -5.150 -4.173 1.00 96.69 87 THR A O 1
ATOM 709 N N . VAL A 1 88 ? -9.091 -4.249 -2.496 1.00 96.81 88 VAL A N 1
ATOM 710 C CA . VAL A 1 88 ? -8.284 -5.416 -2.156 1.00 96.81 88 VAL A CA 1
ATOM 711 C C . VAL A 1 88 ? -9.097 -6.289 -1.204 1.00 96.81 88 VAL A C 1
ATOM 713 O O . VAL A 1 88 ? -9.593 -5.800 -0.185 1.00 96.81 88 VAL A O 1
ATOM 716 N N . MET A 1 89 ? -9.243 -7.569 -1.537 1.00 96.25 89 MET A N 1
ATOM 717 C CA . MET A 1 89 ? -10.056 -8.520 -0.778 1.00 96.25 89 MET A CA 1
ATOM 718 C C . MET A 1 89 ? -9.165 -9.494 -0.006 1.00 96.25 89 MET A C 1
ATOM 720 O O . MET A 1 89 ? -8.294 -10.140 -0.590 1.00 96.25 89 MET A O 1
ATOM 724 N N . GLY A 1 90 ? -9.422 -9.632 1.295 1.00 97.06 90 GLY A N 1
ATOM 725 C CA . GLY A 1 90 ? -8.758 -10.610 2.148 1.00 97.06 90 GLY A CA 1
ATOM 726 C C . GLY A 1 90 ? -7.270 -10.345 2.396 1.00 97.06 90 GLY A C 1
ATOM 727 O O . GLY A 1 90 ? -6.677 -9.362 1.942 1.00 97.06 90 GLY A O 1
ATOM 728 N N . ILE A 1 91 ? -6.667 -11.247 3.167 1.00 97.56 91 ILE A N 1
ATOM 729 C CA . ILE A 1 91 ? -5.273 -11.137 3.613 1.00 97.56 91 ILE A CA 1
ATOM 730 C C . ILE A 1 91 ? -4.301 -11.330 2.448 1.00 97.56 91 ILE A C 1
ATOM 732 O O . ILE A 1 91 ? -3.358 -10.556 2.306 1.00 97.56 91 ILE A O 1
ATOM 736 N N . ASP A 1 92 ? -4.547 -12.313 1.585 1.00 95.81 92 ASP A N 1
ATOM 737 C CA . ASP A 1 92 ? -3.632 -12.634 0.486 1.00 95.81 92 ASP A CA 1
ATOM 738 C C . ASP A 1 92 ? -3.583 -11.500 -0.551 1.00 95.81 92 ASP A C 1
ATOM 740 O O . ASP A 1 92 ? -2.508 -11.131 -1.031 1.00 95.81 92 ASP A O 1
ATOM 744 N N . GLY A 1 93 ? -4.727 -10.855 -0.811 1.00 95.12 93 GLY A N 1
ATOM 745 C CA . GLY A 1 93 ? -4.776 -9.624 -1.599 1.00 95.12 93 GLY A CA 1
ATOM 746 C C . GLY A 1 93 ? -3.942 -8.509 -0.963 1.00 95.12 93 GLY A C 1
ATOM 747 O O . GLY A 1 93 ? -3.205 -7.806 -1.655 1.00 95.12 93 GLY A O 1
ATOM 748 N N . MET A 1 94 ? -3.988 -8.373 0.367 1.00 96.75 94 MET A N 1
ATOM 749 C CA . MET A 1 94 ? -3.216 -7.354 1.083 1.00 96.75 94 MET A CA 1
ATOM 750 C C . MET A 1 94 ? -1.702 -7.601 1.026 1.00 96.75 94 MET A C 1
ATOM 752 O O . MET A 1 94 ? -0.909 -6.664 0.870 1.00 96.75 94 MET A O 1
ATOM 756 N N . ILE A 1 95 ? -1.292 -8.864 1.125 1.00 96.25 95 ILE A N 1
ATOM 757 C CA . ILE A 1 95 ? 0.103 -9.279 0.960 1.00 96.25 95 ILE A CA 1
ATOM 758 C C . ILE A 1 95 ? 0.570 -8.953 -0.465 1.00 96.25 95 ILE A C 1
ATOM 760 O O . ILE A 1 95 ? 1.615 -8.324 -0.640 1.00 96.25 95 ILE A O 1
ATOM 764 N N . SER A 1 96 ? -0.239 -9.282 -1.476 1.00 93.38 96 SER A N 1
ATOM 765 C CA . SER A 1 96 ? 0.062 -8.997 -2.884 1.00 93.38 96 SER A CA 1
ATOM 766 C C . SER A 1 96 ? 0.169 -7.492 -3.183 1.00 93.38 96 SER A C 1
ATOM 768 O O . SER A 1 96 ? 1.143 -7.044 -3.797 1.00 93.38 96 SER A O 1
ATOM 770 N N . ASP A 1 97 ? -0.759 -6.665 -2.684 1.00 95.06 97 ASP A N 1
ATOM 771 C CA . ASP A 1 97 ? -0.688 -5.202 -2.849 1.00 95.06 97 ASP A CA 1
ATOM 772 C C . ASP A 1 97 ? 0.523 -4.598 -2.116 1.00 95.06 97 ASP A C 1
ATOM 774 O O . ASP A 1 97 ? 1.155 -3.657 -2.616 1.00 95.06 97 ASP A O 1
ATOM 778 N N . SER A 1 98 ? 0.893 -5.153 -0.956 1.00 95.25 98 SER A N 1
ATOM 779 C CA . SER A 1 98 ? 2.128 -4.776 -0.262 1.00 95.25 98 SER A CA 1
ATOM 780 C C . SER A 1 98 ? 3.347 -5.125 -1.112 1.00 95.25 98 SER A C 1
ATOM 782 O O . SER A 1 98 ? 4.205 -4.265 -1.317 1.00 95.25 98 SER A O 1
ATOM 784 N N . ALA A 1 99 ? 3.392 -6.322 -1.697 1.00 92.81 99 ALA A N 1
ATOM 785 C CA . ALA A 1 99 ? 4.492 -6.726 -2.559 1.00 92.81 99 ALA A CA 1
ATOM 786 C C . ALA A 1 99 ? 4.628 -5.820 -3.797 1.00 92.81 99 ALA A C 1
ATOM 788 O O . ALA A 1 99 ? 5.719 -5.328 -4.095 1.00 92.81 99 ALA A O 1
ATOM 789 N N . SER A 1 100 ? 3.512 -5.500 -4.457 1.00 92.44 100 SER A N 1
ATOM 790 C CA . SER A 1 100 ? 3.485 -4.591 -5.612 1.00 92.44 100 SER A CA 1
ATOM 791 C C . SER A 1 100 ? 3.997 -3.185 -5.276 1.00 92.44 100 SER A C 1
ATOM 793 O O . SER A 1 100 ? 4.720 -2.566 -6.063 1.00 92.44 100 SER A O 1
ATOM 795 N N . LEU A 1 101 ? 3.673 -2.669 -4.083 1.00 94.88 101 LEU A N 1
ATOM 796 C CA . LEU A 1 101 ? 4.198 -1.386 -3.611 1.00 94.88 101 LEU A CA 1
ATOM 797 C C . LEU A 1 101 ? 5.730 -1.402 -3.514 1.00 94.88 101 LEU A C 1
ATOM 799 O O . LEU A 1 101 ? 6.374 -0.440 -3.932 1.00 94.88 101 LEU A O 1
ATOM 803 N N . HIS A 1 102 ? 6.306 -2.480 -2.983 1.00 94.38 102 HIS A N 1
ATOM 804 C CA . HIS A 1 102 ? 7.758 -2.638 -2.877 1.00 94.38 102 HIS A CA 1
ATOM 805 C C . HIS A 1 102 ? 8.428 -2.791 -4.236 1.00 94.38 102 HIS A C 1
ATOM 807 O O . HIS A 1 102 ? 9.464 -2.168 -4.457 1.00 94.38 102 HIS A O 1
ATOM 813 N N . VAL A 1 103 ? 7.845 -3.562 -5.158 1.00 91.44 103 VAL A N 1
ATOM 814 C CA . VAL A 1 103 ? 8.350 -3.680 -6.538 1.00 91.44 103 VAL A CA 1
ATOM 815 C C . VAL A 1 103 ? 8.404 -2.308 -7.205 1.00 91.44 103 VAL A C 1
ATOM 817 O O . VAL A 1 103 ? 9.434 -1.941 -7.766 1.00 91.44 103 VAL A O 1
ATOM 820 N N . MET A 1 104 ? 7.334 -1.519 -7.078 1.00 93.25 104 MET A N 1
ATOM 821 C CA . MET A 1 104 ? 7.282 -0.172 -7.642 1.00 93.25 104 MET A CA 1
ATOM 822 C C . MET A 1 104 ? 8.338 0.756 -7.041 1.00 93.25 104 MET A C 1
ATOM 824 O O . MET A 1 104 ? 9.042 1.427 -7.781 1.00 93.25 104 MET A O 1
ATOM 828 N N . LEU A 1 105 ? 8.514 0.789 -5.718 1.00 94.88 105 LEU A N 1
ATOM 829 C CA . LEU A 1 105 ? 9.562 1.638 -5.138 1.00 94.88 105 LEU A CA 1
ATOM 830 C C . LEU A 1 105 ? 10.949 1.172 -5.584 1.00 94.88 105 LEU A C 1
ATOM 832 O O . LEU A 1 105 ? 11.791 1.979 -5.959 1.00 94.88 105 LEU A O 1
ATOM 836 N N . ASN A 1 106 ? 11.175 -0.138 -5.634 1.00 92.81 106 ASN A N 1
ATOM 837 C CA . ASN A 1 106 ? 12.437 -0.711 -6.089 1.00 92.81 106 ASN A CA 1
ATOM 838 C C . ASN A 1 106 ? 12.750 -0.456 -7.571 1.00 92.81 106 ASN A C 1
ATOM 840 O O . ASN A 1 106 ? 13.901 -0.676 -7.963 1.00 92.81 106 ASN A O 1
ATOM 844 N N . SER A 1 107 ? 11.792 0.029 -8.369 1.00 90.06 107 SER A N 1
ATOM 845 C CA . SER A 1 107 ? 12.041 0.490 -9.739 1.00 90.06 107 SER A CA 1
ATOM 846 C C . SER A 1 107 ? 12.727 1.860 -9.797 1.00 90.06 107 SER A C 1
ATOM 848 O O . SER A 1 107 ? 13.202 2.244 -10.859 1.00 90.06 107 SER A O 1
ATOM 850 N N . LEU A 1 108 ? 12.791 2.598 -8.682 1.00 92.75 108 LEU A N 1
ATOM 851 C CA . LEU A 1 108 ? 13.531 3.863 -8.579 1.00 92.75 108 LEU A CA 1
ATOM 852 C C . LEU A 1 108 ? 15.035 3.655 -8.325 1.00 92.75 108 LEU A C 1
ATOM 854 O O . LEU A 1 108 ? 15.795 4.619 -8.320 1.00 92.75 108 LEU A O 1
ATOM 858 N N . VAL A 1 109 ? 15.466 2.419 -8.061 1.00 92.50 109 VAL A N 1
ATOM 859 C CA . VAL A 1 109 ? 16.871 2.092 -7.789 1.00 92.50 109 VAL A CA 1
ATOM 860 C C . VAL A 1 109 ? 17.666 2.115 -9.089 1.00 92.50 109 VAL A C 1
ATOM 862 O O . VAL A 1 109 ? 17.305 1.433 -10.049 1.00 92.50 109 VAL A O 1
ATOM 865 N N . ASP A 1 110 ? 18.805 2.803 -9.091 1.00 91.69 110 ASP A N 1
ATOM 866 C CA . ASP A 1 110 ? 19.782 2.674 -10.170 1.00 91.69 110 ASP A CA 1
ATOM 867 C C . ASP A 1 110 ? 20.507 1.329 -10.037 1.00 91.69 110 ASP A C 1
ATOM 869 O O . ASP A 1 110 ? 21.500 1.187 -9.316 1.00 91.69 110 ASP A O 1
ATOM 873 N N . ARG A 1 111 ? 19.990 0.315 -10.733 1.00 90.19 111 ARG A N 1
ATOM 874 C CA . ARG A 1 111 ? 20.510 -1.058 -10.677 1.00 90.19 111 ARG A CA 1
ATOM 875 C C . ARG A 1 111 ? 21.920 -1.199 -11.245 1.00 90.19 111 ARG A C 1
ATOM 877 O O . ARG A 1 111 ? 22.588 -2.167 -10.893 1.00 90.19 111 ARG A O 1
ATOM 884 N N . SER A 1 112 ? 22.388 -0.252 -12.063 1.00 90.31 112 SER A N 1
ATOM 885 C CA . SER A 1 112 ? 23.758 -0.278 -12.590 1.00 90.31 112 SER A CA 1
ATOM 886 C C . SER A 1 112 ? 24.791 0.004 -11.494 1.00 90.31 112 SER A C 1
ATOM 888 O O . SER A 1 112 ? 25.852 -0.614 -11.455 1.00 90.31 112 SER A O 1
ATOM 890 N N . ARG A 1 113 ? 24.445 0.892 -10.555 1.00 91.06 113 ARG A N 1
ATOM 891 C CA . ARG A 1 113 ? 25.300 1.290 -9.426 1.00 91.06 113 ARG A CA 1
ATOM 892 C C . ARG A 1 113 ? 24.990 0.511 -8.152 1.00 91.06 113 ARG A C 1
ATOM 894 O O . ARG A 1 113 ? 25.873 0.296 -7.324 1.00 91.06 113 ARG A O 1
ATOM 901 N N . HIS A 1 114 ? 23.737 0.096 -7.990 1.00 92.81 114 HIS A N 1
ATOM 902 C CA . HIS A 1 114 ? 23.206 -0.498 -6.770 1.00 92.81 114 HIS A CA 1
ATOM 903 C C . HIS A 1 114 ? 22.375 -1.762 -7.073 1.00 92.81 114 HIS A C 1
ATOM 905 O O . HIS A 1 114 ? 21.164 -1.786 -6.833 1.00 92.81 114 HIS A O 1
ATOM 911 N N . PRO A 1 115 ? 22.998 -2.844 -7.579 1.00 90.50 115 PRO A N 1
ATOM 912 C CA . PRO A 1 115 ? 22.278 -4.012 -8.094 1.00 90.50 115 PRO A CA 1
ATOM 913 C C . PRO A 1 115 ? 21.376 -4.676 -7.045 1.00 90.50 115 PRO A C 1
ATOM 915 O O . PRO A 1 115 ? 20.230 -5.023 -7.334 1.00 90.50 115 PRO A O 1
ATOM 918 N N . SER A 1 116 ? 21.851 -4.784 -5.802 1.00 90.62 116 SER A N 1
ATOM 919 C CA . SER A 1 116 ? 21.147 -5.432 -4.689 1.00 90.62 116 SER A CA 1
ATOM 920 C C . SER A 1 116 ? 20.427 -4.467 -3.744 1.00 90.62 116 SER A C 1
ATOM 922 O O . SER A 1 116 ? 19.856 -4.911 -2.748 1.00 90.62 116 SER A O 1
ATOM 924 N N . ALA A 1 117 ? 20.443 -3.157 -4.010 1.00 93.44 117 ALA A N 1
ATOM 925 C CA . ALA A 1 117 ? 19.839 -2.206 -3.086 1.00 93.44 117 ALA A CA 1
ATOM 926 C C . ALA A 1 117 ? 18.312 -2.310 -3.069 1.00 93.44 117 ALA A C 1
ATOM 928 O O . ALA A 1 117 ? 17.665 -2.598 -4.082 1.00 93.44 117 ALA A O 1
ATOM 929 N N . THR A 1 118 ? 17.746 -2.038 -1.898 1.00 93.88 118 THR A N 1
ATOM 930 C CA . THR A 1 118 ? 16.306 -2.014 -1.671 1.00 93.88 118 THR A CA 1
ATOM 931 C C . THR A 1 118 ? 15.887 -0.693 -1.043 1.00 93.88 118 THR A C 1
ATOM 933 O O . THR A 1 118 ? 16.561 -0.153 -0.155 1.00 93.88 118 THR A O 1
ATOM 936 N N . ILE A 1 119 ? 14.764 -0.155 -1.517 1.00 96.12 119 ILE A N 1
ATOM 937 C CA . ILE A 1 119 ? 14.187 1.056 -0.932 1.00 96.12 119 ILE A CA 1
ATOM 938 C C . ILE A 1 119 ? 13.431 0.692 0.340 1.00 96.12 119 ILE A C 1
ATOM 940 O O . ILE A 1 119 ? 12.541 -0.155 0.342 1.00 96.12 119 ILE A O 1
ATOM 944 N N . ARG A 1 120 ? 13.775 1.386 1.419 1.00 96.94 120 ARG A N 1
ATOM 945 C CA . ARG A 1 120 ? 13.082 1.377 2.701 1.00 96.94 120 ARG A CA 1
ATOM 946 C C . ARG A 1 120 ? 12.186 2.599 2.786 1.00 96.94 120 ARG A C 1
ATOM 948 O O . ARG A 1 120 ? 12.547 3.692 2.350 1.00 96.94 120 ARG A O 1
ATOM 955 N N . PHE A 1 121 ? 11.027 2.413 3.386 1.00 97.44 121 PHE A N 1
ATOM 956 C CA . PHE A 1 121 ? 10.058 3.466 3.634 1.00 97.44 121 PHE A CA 1
ATOM 957 C C . PHE A 1 121 ? 9.344 3.179 4.942 1.00 97.44 121 PHE A C 1
ATOM 959 O O . PHE A 1 121 ? 9.369 2.055 5.435 1.00 97.44 121 PHE A O 1
ATOM 966 N N . GLN A 1 122 ? 8.708 4.196 5.498 1.00 96.81 122 GLN A N 1
ATOM 967 C CA . GLN A 1 122 ? 7.951 4.069 6.736 1.00 96.81 122 GLN A CA 1
ATOM 968 C C . GLN A 1 122 ? 6.620 4.789 6.614 1.00 96.81 122 GLN A C 1
ATOM 970 O O . GLN A 1 122 ? 6.447 5.634 5.733 1.00 96.81 122 GLN A O 1
ATOM 975 N N . TYR A 1 123 ? 5.709 4.468 7.526 1.00 96.94 123 TYR A N 1
ATOM 976 C CA . TYR A 1 123 ? 4.467 5.199 7.704 1.00 96.94 123 TYR A CA 1
ATOM 977 C C . TYR A 1 123 ? 4.476 5.941 9.035 1.00 96.94 123 TYR A C 1
ATOM 979 O O . TYR A 1 123 ? 5.049 5.481 10.020 1.00 96.94 123 TYR A O 1
ATOM 987 N N . THR A 1 124 ? 3.781 7.066 9.065 1.00 95.00 124 THR A N 1
ATOM 988 C CA . THR A 1 124 ? 3.501 7.833 10.271 1.00 95.00 124 THR A CA 1
ATOM 989 C C . THR A 1 124 ? 2.013 8.131 10.299 1.00 95.00 124 THR A C 1
ATOM 991 O O . THR A 1 124 ? 1.447 8.576 9.299 1.00 95.00 124 THR A O 1
ATOM 994 N N . ILE A 1 125 ? 1.381 7.874 11.439 1.00 93.31 125 ILE A N 1
ATOM 995 C CA . ILE A 1 125 ? -0.004 8.259 11.708 1.00 93.31 125 ILE A CA 1
ATOM 996 C C . ILE A 1 125 ? 0.047 9.535 12.535 1.00 93.31 125 ILE A C 1
ATOM 998 O O . ILE A 1 125 ? 0.765 9.587 13.531 1.00 93.31 125 ILE A O 1
ATOM 1002 N N . VAL A 1 126 ? -0.706 10.554 12.132 1.00 90.12 126 VAL A N 1
ATOM 1003 C CA . VAL A 1 126 ? -0.860 11.755 12.955 1.00 90.12 126 VAL A CA 1
ATOM 1004 C C . VAL A 1 126 ? -2.057 11.538 13.869 1.00 90.12 126 VAL A C 1
ATOM 1006 O O . VAL A 1 126 ? -3.204 11.628 13.431 1.00 90.12 126 VAL A O 1
ATOM 1009 N N . THR A 1 127 ? -1.770 11.173 15.115 1.00 79.88 127 THR A N 1
ATOM 1010 C CA . THR A 1 127 ? -2.769 10.810 16.129 1.00 79.88 127 THR A CA 1
ATOM 1011 C C . THR A 1 127 ? -3.462 12.020 16.747 1.00 79.88 127 THR A C 1
ATOM 1013 O O . THR A 1 127 ? -4.586 11.883 17.213 1.00 79.88 127 THR A O 1
ATOM 1016 N N . GLU A 1 128 ? -2.838 13.200 16.703 1.00 80.62 128 GLU A N 1
ATOM 1017 C CA . GLU A 1 128 ? -3.395 14.458 17.231 1.00 80.62 128 GLU A CA 1
ATOM 1018 C C . GLU A 1 128 ? -4.735 14.829 16.578 1.00 80.62 128 GLU A C 1
ATOM 1020 O O . GLU A 1 128 ? -5.615 15.376 17.233 1.00 80.62 128 GLU A O 1
ATOM 1025 N N . ASP A 1 129 ? -4.911 14.455 15.308 1.00 78.00 129 ASP A N 1
ATOM 1026 C CA . ASP A 1 129 ? -6.128 14.699 14.527 1.00 78.00 129 ASP A CA 1
ATOM 1027 C C . ASP A 1 129 ? -6.944 13.419 14.290 1.00 78.00 129 ASP A C 1
ATOM 1029 O O . ASP A 1 129 ? -7.787 13.365 13.387 1.00 78.00 129 ASP A O 1
ATOM 1033 N N . ALA A 1 130 ? -6.656 12.349 15.036 1.00 86.12 130 ALA A N 1
ATOM 1034 C CA . ALA A 1 130 ? -7.391 11.105 14.893 1.00 86.12 130 ALA A CA 1
ATOM 1035 C C . ALA A 1 130 ? -8.786 11.238 15.516 1.00 86.12 130 ALA A C 1
ATOM 1037 O O . ALA A 1 130 ? -8.948 11.637 16.668 1.00 86.12 130 ALA A O 1
ATOM 1038 N N . VAL A 1 131 ? -9.805 10.860 14.750 1.00 86.94 131 VAL A N 1
ATOM 1039 C CA . VAL A 1 131 ? -11.197 10.831 15.200 1.00 86.94 131 VAL A CA 1
ATOM 1040 C C . VAL A 1 131 ? -11.615 9.380 15.352 1.00 86.94 131 VAL A C 1
ATOM 1042 O O . VAL A 1 131 ? -11.541 8.600 14.401 1.00 86.94 131 VAL A O 1
ATOM 1045 N N . VAL A 1 132 ? -12.083 9.013 16.544 1.00 85.88 132 VAL A N 1
ATOM 1046 C CA . VAL A 1 132 ? -12.588 7.667 16.823 1.00 85.88 132 VAL A CA 1
ATOM 1047 C C . VAL A 1 132 ? -14.069 7.729 17.153 1.00 85.88 132 VAL A C 1
ATOM 1049 O O . VAL A 1 132 ? -14.490 8.431 18.068 1.00 85.88 132 VAL A O 1
ATOM 1052 N N . ALA A 1 133 ? -14.860 6.973 16.396 1.00 86.00 133 ALA A N 1
ATOM 1053 C CA . ALA A 1 133 ? -16.300 6.858 16.570 1.00 86.00 133 ALA A CA 1
ATOM 1054 C C . ALA A 1 133 ? -16.694 5.378 16.540 1.00 86.00 133 ALA A C 1
ATOM 1056 O O . ALA A 1 133 ? -16.612 4.712 15.506 1.00 86.00 133 ALA A O 1
ATOM 1057 N N . GLY A 1 134 ? -17.111 4.844 17.691 1.00 86.81 134 GLY A N 1
ATOM 1058 C CA . GLY A 1 134 ? -17.518 3.444 17.823 1.00 86.81 134 GLY A CA 1
ATOM 1059 C C . GLY A 1 134 ? -16.391 2.473 17.465 1.00 86.81 134 GLY A C 1
ATOM 1060 O O . GLY A 1 134 ? -15.385 2.380 18.168 1.00 86.81 134 GLY A O 1
ATOM 1061 N N . ASN A 1 135 ? -16.563 1.720 16.380 1.00 91.44 135 ASN A N 1
ATOM 1062 C CA . ASN A 1 135 ? -15.570 0.779 15.859 1.00 91.44 135 ASN A CA 1
ATOM 1063 C C . ASN A 1 135 ? -14.746 1.333 14.687 1.00 91.44 135 ASN A C 1
ATOM 1065 O O . ASN A 1 135 ? -14.066 0.566 14.011 1.00 91.44 135 ASN A O 1
ATOM 1069 N N . CYS A 1 136 ? -14.815 2.639 14.442 1.00 93.69 136 CYS A N 1
ATOM 1070 C CA . CYS A 1 136 ? -14.147 3.303 13.339 1.00 93.69 136 CYS A CA 1
ATOM 1071 C C . CYS A 1 136 ? -13.091 4.287 13.856 1.00 93.69 136 CYS A C 1
ATOM 1073 O O . CYS A 1 136 ? -13.371 5.082 14.753 1.00 93.69 136 CYS A O 1
ATOM 1075 N N . MET A 1 137 ? -11.897 4.253 13.271 1.00 93.75 137 MET A N 1
ATOM 1076 C CA . MET A 1 137 ? -10.818 5.215 13.494 1.00 93.75 137 MET A CA 1
ATOM 1077 C C . MET A 1 137 ? -10.493 5.904 12.176 1.00 93.75 137 MET A C 1
ATOM 1079 O O . MET A 1 137 ? -10.186 5.247 11.184 1.00 93.75 137 MET A O 1
ATOM 1083 N N . MET A 1 138 ? -10.531 7.228 12.170 1.00 95.25 138 MET A N 1
ATOM 1084 C CA . MET A 1 138 ? -10.102 8.045 11.047 1.00 95.25 138 MET A CA 1
ATOM 1085 C C . MET A 1 138 ? -8.856 8.810 11.452 1.00 95.25 138 MET A C 1
ATOM 1087 O O . MET A 1 138 ? -8.818 9.393 12.529 1.00 95.25 138 MET A O 1
ATOM 1091 N N . ALA A 1 139 ? -7.835 8.808 10.608 1.00 94.88 139 ALA A N 1
ATOM 1092 C CA . ALA A 1 139 ? -6.596 9.512 10.906 1.00 94.88 139 ALA A CA 1
ATOM 1093 C C . ALA A 1 139 ? -5.922 9.991 9.627 1.00 94.88 139 ALA A C 1
ATOM 1095 O O . ALA A 1 139 ? -6.154 9.467 8.533 1.00 94.88 139 ALA A O 1
ATOM 1096 N N . ARG A 1 140 ? -5.043 10.977 9.769 1.00 96.06 140 ARG A N 1
ATOM 1097 C CA . ARG A 1 140 ? -4.109 11.322 8.705 1.00 96.06 140 ARG A CA 1
ATOM 1098 C C . ARG A 1 140 ? -2.922 10.374 8.757 1.00 96.06 140 ARG A C 1
ATOM 1100 O O . ARG A 1 140 ? -2.423 10.049 9.834 1.00 96.06 140 ARG A O 1
ATOM 1107 N N . TRP A 1 141 ? -2.432 9.986 7.593 1.00 95.94 141 TRP A N 1
ATOM 1108 C CA . TRP A 1 141 ? -1.235 9.171 7.470 1.00 95.94 141 TRP A CA 1
ATOM 1109 C C . TRP A 1 141 ? -0.283 9.746 6.427 1.00 95.94 141 TRP A C 1
ATOM 1111 O O . TRP A 1 141 ? -0.682 10.441 5.487 1.00 95.94 141 TRP A O 1
ATOM 1121 N N . VAL A 1 142 ? 0.995 9.441 6.607 1.00 96.81 142 VAL A N 1
ATOM 1122 C CA . VAL A 1 142 ? 2.082 9.805 5.701 1.00 96.81 142 VAL A CA 1
ATOM 1123 C C . VAL A 1 142 ? 2.945 8.575 5.495 1.00 96.81 142 VAL A C 1
ATOM 1125 O O . VAL A 1 142 ? 3.205 7.841 6.439 1.00 96.81 142 VAL A O 1
ATOM 1128 N N . MET A 1 143 ? 3.389 8.346 4.269 1.00 97.44 143 MET A N 1
ATOM 1129 C CA . MET A 1 143 ? 4.421 7.382 3.924 1.00 97.44 143 MET A CA 1
ATOM 1130 C C . MET A 1 143 ? 5.555 8.113 3.233 1.00 97.44 143 MET A C 1
ATOM 1132 O O . MET A 1 143 ? 5.293 8.923 2.346 1.00 97.44 143 MET A O 1
ATOM 1136 N N . THR A 1 144 ? 6.789 7.810 3.618 1.00 98.00 144 THR A N 1
ATOM 1137 C CA . THR A 1 144 ? 7.983 8.466 3.075 1.00 98.00 144 THR A CA 1
ATOM 1138 C C . THR A 1 144 ? 9.110 7.454 2.920 1.00 98.00 144 THR A C 1
ATOM 1140 O O . THR A 1 144 ? 9.303 6.599 3.791 1.00 98.00 144 THR A O 1
ATOM 1143 N N . THR A 1 145 ? 9.844 7.533 1.812 1.00 98.25 145 THR A N 1
ATOM 1144 C CA . THR A 1 145 ? 11.063 6.742 1.597 1.00 98.25 145 THR A CA 1
ATOM 1145 C C . THR A 1 145 ? 12.234 7.288 2.425 1.00 98.25 145 THR A C 1
ATOM 1147 O O . THR A 1 145 ? 12.277 8.469 2.760 1.00 98.25 145 THR A O 1
ATOM 1150 N N . LEU A 1 146 ? 13.161 6.413 2.825 1.00 97.69 146 LEU A N 1
ATOM 1151 C CA . LEU A 1 146 ? 14.247 6.738 3.766 1.00 97.69 146 LEU A CA 1
ATOM 1152 C C . LEU A 1 146 ? 15.646 6.698 3.138 1.00 97.69 146 LEU A C 1
ATOM 1154 O O . LEU A 1 146 ? 16.627 7.129 3.748 1.00 97.69 146 LEU A O 1
ATOM 1158 N N . ASN A 1 147 ? 15.771 6.071 1.974 1.00 97.44 147 ASN A N 1
ATOM 1159 C CA . ASN A 1 147 ? 17.048 5.835 1.312 1.00 97.44 147 ASN A CA 1
ATOM 1160 C C . ASN A 1 147 ? 16.929 5.781 -0.214 1.00 97.44 147 ASN A C 1
ATOM 1162 O O . ASN A 1 147 ? 17.859 5.281 -0.845 1.00 97.44 147 ASN A O 1
ATOM 1166 N N . ALA A 1 148 ? 15.838 6.268 -0.811 1.00 96.75 148 ALA A N 1
ATOM 1167 C CA . ALA A 1 148 ? 15.687 6.255 -2.262 1.00 96.75 148 ALA A CA 1
ATOM 1168 C C . ALA A 1 148 ? 16.853 6.981 -2.947 1.00 96.75 148 ALA A C 1
ATOM 1170 O O . ALA A 1 148 ? 17.438 6.444 -3.889 1.00 96.75 148 ALA A O 1
ATOM 1171 N N . VAL A 1 149 ? 17.272 8.135 -2.414 1.00 96.94 149 VAL A N 1
ATOM 1172 C CA . VAL A 1 149 ? 18.398 8.911 -2.966 1.00 96.94 149 VAL A CA 1
ATOM 1173 C C . VAL A 1 149 ? 19.712 8.143 -2.863 1.00 96.94 149 VAL A C 1
ATOM 1175 O O . VAL A 1 149 ? 20.489 8.079 -3.813 1.00 96.94 149 VAL A O 1
ATOM 1178 N N . LYS A 1 150 ? 19.942 7.480 -1.724 1.00 95.88 150 LYS A N 1
ATOM 1179 C CA . LYS A 1 150 ? 21.126 6.629 -1.518 1.00 95.88 150 LYS A CA 1
ATOM 1180 C C . LYS A 1 150 ? 21.153 5.424 -2.463 1.00 95.88 150 LYS A C 1
ATOM 1182 O O . LYS A 1 150 ? 22.220 4.865 -2.685 1.00 95.88 150 LYS A O 1
ATOM 1187 N N . CYS A 1 151 ? 19.998 5.024 -2.989 1.00 95.31 151 CYS A N 1
ATOM 1188 C CA . CYS A 1 151 ? 19.848 3.944 -3.958 1.00 95.31 151 CYS A CA 1
ATOM 1189 C C . CYS A 1 151 ? 19.826 4.432 -5.419 1.00 95.31 151 CYS A C 1
ATOM 1191 O O . CYS A 1 151 ? 19.605 3.619 -6.316 1.00 95.31 151 CYS A O 1
ATOM 1193 N N . GLY A 1 152 ? 20.065 5.723 -5.672 1.00 93.56 152 GLY A N 1
ATOM 1194 C CA . GLY A 1 152 ? 20.193 6.289 -7.017 1.00 93.56 152 GLY A CA 1
ATOM 1195 C C . GLY A 1 152 ? 18.991 7.093 -7.517 1.00 93.56 152 GLY A C 1
ATOM 1196 O O . GLY A 1 152 ? 19.077 7.666 -8.600 1.00 93.56 152 GLY A O 1
ATOM 1197 N N . ALA A 1 153 ? 17.902 7.195 -6.748 1.00 94.81 153 ALA A N 1
ATOM 1198 C CA . ALA A 1 153 ? 16.797 8.085 -7.104 1.00 94.81 153 ALA A CA 1
ATOM 1199 C C . ALA A 1 153 ? 17.219 9.563 -6.990 1.00 94.81 153 ALA A C 1
ATOM 1201 O O . ALA A 1 153 ? 18.072 9.924 -6.178 1.00 94.81 153 ALA A O 1
ATOM 1202 N N . ARG A 1 154 ? 16.587 10.454 -7.761 1.00 95.44 154 ARG A N 1
ATOM 1203 C CA . ARG A 1 154 ? 16.882 11.901 -7.702 1.00 95.44 154 ARG A CA 1
ATOM 1204 C C . ARG A 1 154 ? 16.369 12.575 -6.428 1.00 95.44 154 ARG A C 1
ATOM 1206 O O . ARG A 1 154 ? 16.912 13.596 -6.018 1.00 95.44 154 ARG A O 1
ATOM 1213 N N . MET A 1 155 ? 15.322 12.021 -5.818 1.00 96.38 155 MET A N 1
ATOM 1214 C CA . MET A 1 155 ? 14.722 12.525 -4.583 1.00 96.38 155 MET A CA 1
ATOM 1215 C C . MET A 1 155 ? 14.009 11.409 -3.811 1.00 96.38 155 MET A C 1
ATOM 1217 O O . MET A 1 155 ? 13.653 10.378 -4.383 1.00 96.38 155 MET A O 1
ATOM 1221 N N . GLU A 1 156 ? 13.780 11.630 -2.515 1.00 97.56 156 GLU A N 1
ATOM 1222 C CA . GLU A 1 156 ? 12.835 10.824 -1.737 1.00 97.56 156 GLU A CA 1
ATOM 1223 C C . GLU A 1 156 ? 11.399 11.144 -2.172 1.00 97.56 156 GLU A C 1
ATOM 1225 O O . GLU A 1 156 ? 11.101 12.263 -2.597 1.00 97.56 156 GLU A O 1
ATOM 1230 N N . VAL A 1 157 ? 10.498 10.173 -2.040 1.00 97.19 157 VAL A N 1
ATOM 1231 C CA . VAL A 1 157 ? 9.081 10.337 -2.378 1.00 97.19 157 VAL A CA 1
ATOM 1232 C C . VAL A 1 157 ? 8.215 10.172 -1.139 1.00 97.19 157 VAL A C 1
ATOM 1234 O O . VAL A 1 157 ? 8.520 9.382 -0.239 1.00 97.19 157 VAL A O 1
ATOM 1237 N N . SER A 1 158 ? 7.106 10.908 -1.098 1.00 97.12 158 SER A N 1
ATOM 1238 C CA . SER A 1 158 ? 6.143 10.836 -0.006 1.00 97.12 158 SER A CA 1
ATOM 1239 C C . SER A 1 158 ? 4.706 10.838 -0.518 1.00 97.12 158 SER A C 1
ATOM 1241 O O . SER A 1 158 ? 4.331 11.619 -1.394 1.00 97.12 158 SER A O 1
ATOM 1243 N N . LYS A 1 159 ? 3.867 9.970 0.051 1.00 94.62 159 LYS A N 1
ATOM 1244 C CA . LYS A 1 159 ? 2.410 10.002 -0.140 1.00 94.62 159 LYS A CA 1
ATOM 1245 C C . LYS A 1 159 ? 1.743 10.249 1.204 1.00 94.62 159 LYS A C 1
ATOM 1247 O O . LYS A 1 159 ? 2.114 9.653 2.210 1.00 94.62 159 LYS A O 1
ATOM 1252 N N . ARG A 1 160 ? 0.737 11.111 1.219 1.00 95.56 160 ARG A N 1
ATOM 1253 C CA . ARG A 1 160 ? -0.026 11.454 2.420 1.00 95.56 160 ARG A CA 1
ATOM 1254 C C . ARG A 1 160 ? -1.506 11.489 2.110 1.00 95.56 160 ARG A C 1
ATOM 1256 O O . ARG A 1 160 ? -1.890 11.761 0.971 1.00 95.56 160 ARG A O 1
ATOM 1263 N N . GLY A 1 161 ? -2.316 11.271 3.130 1.00 96.12 161 GLY A N 1
ATOM 1264 C CA . GLY A 1 161 ? -3.752 11.409 2.999 1.00 96.12 161 GLY A CA 1
ATOM 1265 C C . GLY A 1 161 ? -4.495 10.979 4.247 1.00 96.12 161 GLY A C 1
ATOM 1266 O O . GLY A 1 161 ? -3.960 11.051 5.354 1.00 96.12 161 GLY A O 1
ATOM 1267 N N . MET A 1 162 ? -5.740 10.565 4.051 1.00 96.06 162 MET A N 1
ATOM 1268 C CA . MET A 1 162 ? -6.643 10.160 5.122 1.00 96.06 162 MET A CA 1
ATOM 1269 C C . MET A 1 162 ? -6.858 8.655 5.075 1.00 96.06 162 MET A C 1
ATOM 1271 O O . MET A 1 162 ? -6.833 8.044 4.001 1.00 96.06 162 MET A O 1
ATOM 1275 N N . LEU A 1 163 ? -7.053 8.062 6.245 1.00 96.62 163 LEU A N 1
ATOM 1276 C CA . LEU A 1 163 ? -7.510 6.691 6.377 1.00 96.62 163 LEU A CA 1
ATOM 1277 C C . LEU A 1 163 ? -8.799 6.623 7.181 1.00 96.62 163 LEU A C 1
ATOM 1279 O O . LEU A 1 163 ? -9.045 7.471 8.039 1.00 96.62 163 LEU A O 1
ATOM 1283 N N . CYS A 1 164 ? -9.576 5.581 6.918 1.00 96.88 164 CYS A N 1
ATOM 1284 C CA . CYS A 1 164 ? -10.721 5.167 7.713 1.00 96.88 164 CYS A CA 1
ATOM 1285 C C . CYS A 1 164 ? -10.590 3.663 7.979 1.00 96.88 164 CYS A C 1
ATOM 1287 O O . CYS A 1 164 ? -10.612 2.859 7.051 1.00 96.88 164 CYS A O 1
ATOM 1289 N N . CYS A 1 165 ? -10.391 3.287 9.238 1.00 97.31 165 CYS A N 1
ATOM 1290 C CA . CYS A 1 165 ? -10.157 1.917 9.675 1.00 97.31 165 CYS A CA 1
ATOM 1291 C C . CYS A 1 165 ? -11.330 1.432 10.529 1.00 97.31 165 CYS A C 1
ATOM 1293 O O . CYS A 1 165 ? -11.712 2.094 11.493 1.00 97.31 165 CYS A O 1
ATOM 1295 N N . LYS A 1 166 ? -11.891 0.272 10.192 1.00 97.56 166 LYS A N 1
ATOM 1296 C CA . LYS A 1 166 ? -12.999 -0.374 10.899 1.00 97.56 166 LYS A CA 1
ATOM 1297 C C . LYS A 1 166 ? -12.505 -1.618 11.617 1.00 97.56 166 LYS A C 1
ATOM 1299 O O . LYS A 1 166 ? -11.844 -2.465 11.016 1.00 97.56 166 LYS A O 1
ATOM 1304 N N . PHE A 1 167 ? -12.910 -1.769 12.869 1.00 97.19 167 PHE A N 1
ATOM 1305 C CA . PHE A 1 167 ? -12.515 -2.875 13.733 1.00 97.19 167 PHE A CA 1
ATOM 1306 C C . PHE A 1 167 ? -13.706 -3.770 14.093 1.00 97.19 167 PHE A C 1
ATOM 1308 O O . PHE A 1 167 ? -14.849 -3.306 14.165 1.00 97.19 167 PHE A O 1
ATOM 1315 N N . ASN A 1 168 ? -13.441 -5.050 14.349 1.00 95.88 168 ASN A N 1
ATOM 1316 C CA . ASN A 1 168 ? -14.406 -5.952 14.982 1.00 95.88 168 ASN A CA 1
ATOM 1317 C C . ASN A 1 168 ? -14.322 -5.868 16.524 1.00 95.88 168 ASN A C 1
ATOM 1319 O O . ASN A 1 168 ? -13.575 -5.064 17.091 1.00 95.88 168 ASN A O 1
ATOM 1323 N N . SER A 1 169 ? -15.106 -6.698 17.216 1.00 93.00 169 SER A N 1
ATOM 1324 C CA . SER A 1 169 ? -15.100 -6.805 18.684 1.00 93.00 169 SER A CA 1
ATOM 1325 C C . SER A 1 169 ? -13.783 -7.344 19.252 1.00 93.00 169 SER A C 1
ATOM 1327 O O . SER A 1 169 ? -13.439 -7.025 20.385 1.00 93.00 169 SER A O 1
ATOM 1329 N N . SER A 1 170 ? -13.020 -8.105 18.465 1.00 93.75 170 SER A N 1
ATOM 1330 C CA . SER A 1 170 ? -11.679 -8.600 18.805 1.00 93.75 170 SER A CA 1
ATOM 1331 C C . SER A 1 170 ? -10.559 -7.613 18.449 1.00 93.75 170 SER A C 1
ATOM 1333 O O . SER A 1 170 ? -9.392 -7.989 18.475 1.00 93.75 170 SER A O 1
ATOM 1335 N N . ASN A 1 171 ? -10.894 -6.366 18.096 1.00 93.94 171 ASN A N 1
ATOM 1336 C CA . ASN A 1 171 ? -9.961 -5.315 17.673 1.00 93.94 171 ASN A CA 1
ATOM 1337 C C . ASN A 1 171 ? -9.121 -5.644 16.425 1.00 93.94 171 ASN A C 1
ATOM 1339 O O . ASN A 1 171 ? -8.146 -4.946 16.153 1.00 93.94 171 ASN A O 1
ATOM 1343 N N . LYS A 1 172 ? -9.520 -6.639 15.623 1.00 97.06 172 LYS A N 1
ATOM 1344 C CA . LYS A 1 172 ? -8.935 -6.871 14.296 1.00 97.06 172 LYS A CA 1
ATOM 1345 C C . LYS A 1 172 ? -9.547 -5.932 13.268 1.00 97.06 172 LYS A C 1
ATOM 1347 O O . LYS A 1 172 ? -10.713 -5.542 13.382 1.00 97.06 172 LYS A O 1
ATOM 1352 N N . ILE A 1 173 ? -8.772 -5.594 12.245 1.00 98.19 173 ILE A N 1
ATOM 1353 C CA . ILE A 1 173 ? -9.214 -4.739 11.146 1.00 98.19 173 ILE A CA 1
ATOM 1354 C C . ILE A 1 173 ? -10.117 -5.546 10.210 1.00 98.19 173 ILE A C 1
ATOM 1356 O O . ILE A 1 173 ? -9.726 -6.589 9.695 1.00 98.19 173 ILE A O 1
ATOM 1360 N N . THR A 1 174 ? -11.311 -5.025 9.953 1.00 98.12 174 THR A N 1
ATOM 1361 C CA . THR A 1 174 ? -12.298 -5.583 9.007 1.00 98.12 174 THR A CA 1
ATOM 1362 C C . THR A 1 174 ? -12.374 -4.773 7.716 1.00 98.12 174 THR A C 1
ATOM 1364 O O . THR A 1 174 ? -12.683 -5.300 6.654 1.00 98.12 174 THR A O 1
ATOM 1367 N N . GLY A 1 175 ? -12.071 -3.480 7.781 1.00 97.94 175 GLY A N 1
ATOM 1368 C CA . GLY A 1 175 ? -12.115 -2.597 6.626 1.00 97.94 175 GLY A CA 1
ATOM 1369 C C . GLY A 1 175 ? -11.103 -1.479 6.768 1.00 97.94 175 GLY A C 1
ATOM 1370 O O . GLY A 1 175 ? -11.015 -0.871 7.832 1.00 97.94 175 GLY A O 1
ATOM 1371 N N . LEU A 1 176 ? -10.362 -1.189 5.707 1.00 98.06 176 LEU A N 1
ATOM 1372 C CA . LEU A 1 176 ? -9.431 -0.068 5.671 1.00 98.06 176 LEU A CA 1
ATOM 1373 C C . LEU A 1 176 ? -9.595 0.715 4.373 1.00 98.06 176 LEU A C 1
ATOM 1375 O O . LEU A 1 176 ? -9.342 0.198 3.294 1.00 98.06 176 LEU A O 1
ATOM 1379 N N . GLU A 1 177 ? -9.954 1.983 4.461 1.00 97.62 177 GLU A N 1
ATOM 1380 C CA . GLU A 1 177 ? -9.951 2.893 3.321 1.00 97.62 177 GLU A CA 1
ATOM 1381 C C . GLU A 1 177 ? -8.717 3.793 3.400 1.00 97.62 177 GLU A C 1
ATOM 1383 O O . GLU A 1 177 ? -8.504 4.456 4.413 1.00 97.62 177 GLU A O 1
ATOM 1388 N N . LEU A 1 178 ? -7.889 3.803 2.353 1.00 96.69 178 LEU A N 1
ATOM 1389 C CA . LEU A 1 178 ? -6.697 4.641 2.228 1.00 96.69 178 LEU A CA 1
ATOM 1390 C C . LEU A 1 178 ? -6.877 5.606 1.060 1.00 96.69 178 LEU A C 1
ATOM 1392 O O . LEU A 1 178 ? -6.750 5.210 -0.097 1.00 96.69 178 LEU A O 1
ATOM 1396 N N . MET A 1 179 ? -7.090 6.883 1.358 1.00 96.00 179 MET A N 1
ATOM 1397 C CA . MET A 1 179 ? -7.257 7.931 0.352 1.00 96.00 179 MET A CA 1
ATOM 1398 C C . MET A 1 179 ? -6.026 8.827 0.313 1.00 96.00 179 MET A C 1
ATOM 1400 O O . MET A 1 179 ? -5.520 9.239 1.353 1.00 96.00 179 MET A O 1
ATOM 1404 N N . PHE A 1 180 ? -5.538 9.124 -0.889 1.00 96.38 180 PHE A N 1
ATOM 1405 C CA . PHE A 1 180 ? -4.393 10.002 -1.131 1.00 96.38 180 PHE A CA 1
ATOM 1406 C C . PHE A 1 180 ? -4.425 10.525 -2.572 1.00 96.38 180 PHE A C 1
ATOM 1408 O O . PHE A 1 180 ? -5.128 9.981 -3.426 1.00 96.38 180 PHE A O 1
ATOM 1415 N N . ASP A 1 181 ? -3.638 11.563 -2.849 1.00 95.62 181 ASP A N 1
ATOM 1416 C CA . ASP A 1 181 ? -3.512 12.131 -4.191 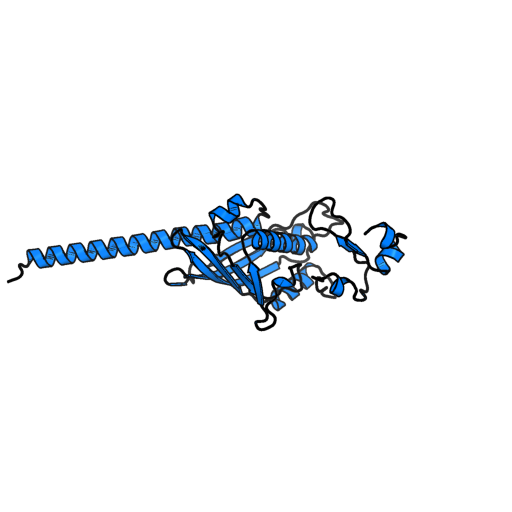1.00 95.62 181 ASP A CA 1
ATOM 1417 C C . ASP A 1 181 ? -2.593 11.267 -5.072 1.00 95.62 181 ASP A C 1
ATOM 1419 O O . ASP A 1 181 ? -1.367 11.238 -4.917 1.00 95.62 181 ASP A O 1
ATOM 1423 N N . VAL A 1 182 ? -3.214 10.541 -6.003 1.00 93.81 182 VAL A N 1
ATOM 1424 C CA . VAL A 1 182 ? -2.531 9.662 -6.960 1.00 93.81 182 VAL A CA 1
ATOM 1425 C C . VAL A 1 182 ? -1.662 10.468 -7.922 1.00 93.81 182 VAL A C 1
ATOM 1427 O O . VAL A 1 182 ? -0.546 10.045 -8.219 1.00 93.81 182 VAL A O 1
ATOM 1430 N N . MET A 1 183 ? -2.141 11.623 -8.392 1.00 92.12 183 MET A N 1
ATOM 1431 C CA . MET A 1 183 ? -1.434 12.437 -9.383 1.00 92.12 183 MET A CA 1
ATOM 1432 C C . MET A 1 183 ? -0.204 13.098 -8.768 1.00 92.12 183 MET A C 1
ATOM 1434 O O . MET A 1 183 ? 0.881 13.033 -9.347 1.00 92.12 183 MET A O 1
ATOM 1438 N N . ALA A 1 184 ? -0.334 13.654 -7.563 1.00 94.50 184 ALA A N 1
ATOM 1439 C CA . ALA A 1 184 ? 0.799 14.228 -6.844 1.00 94.50 184 ALA A CA 1
ATOM 1440 C C . ALA A 1 184 ? 1.893 13.183 -6.578 1.00 94.50 184 ALA A C 1
ATOM 1442 O O . ALA A 1 184 ? 3.081 13.481 -6.709 1.00 94.50 184 ALA A O 1
ATOM 1443 N N . PHE A 1 185 ? 1.517 11.946 -6.239 1.00 95.62 185 PHE A N 1
ATOM 1444 C CA . PHE A 1 185 ? 2.502 10.882 -6.053 1.00 95.62 185 PHE A CA 1
ATOM 1445 C C . PHE A 1 185 ? 3.112 10.408 -7.380 1.00 95.62 185 PHE A C 1
ATOM 1447 O O . PHE A 1 185 ? 4.315 10.173 -7.447 1.00 95.62 185 PHE A O 1
ATOM 1454 N N . MET A 1 186 ? 2.328 10.333 -8.458 1.00 92.94 186 MET A N 1
ATOM 1455 C CA . MET A 1 186 ? 2.843 10.026 -9.799 1.00 92.94 186 MET A CA 1
ATOM 1456 C C . MET A 1 186 ? 3.889 11.032 -10.275 1.00 92.94 186 MET A C 1
ATOM 1458 O O . MET A 1 186 ? 4.921 10.633 -10.815 1.00 92.94 186 MET A O 1
ATOM 1462 N N . LEU A 1 187 ? 3.649 12.326 -10.055 1.00 92.75 187 LEU A N 1
ATOM 1463 C CA . LEU A 1 187 ? 4.607 13.376 -10.399 1.00 92.75 187 LEU A CA 1
ATOM 1464 C C . LEU A 1 187 ? 5.904 13.240 -9.596 1.00 92.75 187 LEU A C 1
ATOM 1466 O O . LEU A 1 187 ? 6.983 13.358 -10.174 1.00 92.75 187 LEU A O 1
ATOM 1470 N N . GLN A 1 188 ? 5.812 12.914 -8.303 1.00 94.75 188 GLN A N 1
ATOM 1471 C CA . GLN A 1 188 ? 6.991 12.631 -7.479 1.00 94.75 188 GLN A CA 1
ATOM 1472 C C . GLN A 1 188 ? 7.773 11.415 -7.986 1.00 94.75 188 GLN A C 1
ATOM 1474 O O . GLN A 1 188 ? 8.994 11.482 -8.078 1.00 94.75 188 GLN A O 1
ATOM 1479 N N . LEU A 1 189 ? 7.096 10.324 -8.366 1.00 94.31 189 LEU A N 1
ATOM 1480 C CA . LEU A 1 189 ? 7.762 9.143 -8.931 1.00 94.31 189 LEU A CA 1
ATOM 1481 C C . LEU A 1 189 ? 8.497 9.474 -10.232 1.00 94.31 189 LEU A C 1
ATOM 1483 O O . LEU A 1 189 ? 9.641 9.062 -10.396 1.00 94.31 189 LEU A O 1
ATOM 1487 N N . LYS A 1 190 ? 7.876 10.261 -11.120 1.00 92.31 190 LYS A N 1
ATOM 1488 C CA . LYS A 1 190 ? 8.506 10.736 -12.362 1.00 92.31 190 LYS A CA 1
ATOM 1489 C C . LYS A 1 190 ? 9.754 11.582 -12.080 1.00 92.31 190 LYS A C 1
ATOM 1491 O O . LYS A 1 190 ? 10.789 11.419 -12.721 1.00 92.31 190 LYS A O 1
ATOM 1496 N N . GLN A 1 191 ? 9.665 12.497 -11.116 1.00 92.75 191 GLN A N 1
ATOM 1497 C CA . GLN A 1 191 ? 10.798 13.335 -10.719 1.00 92.75 191 GLN A CA 1
ATOM 1498 C C . GLN A 1 191 ? 11.924 12.502 -10.093 1.00 92.75 191 GLN A C 1
ATOM 1500 O O . GLN A 1 191 ? 13.092 12.725 -10.412 1.00 92.75 191 GLN A O 1
ATOM 1505 N N . ALA A 1 192 ? 11.579 11.517 -9.260 1.00 94.12 192 ALA A N 1
ATOM 1506 C CA . ALA A 1 192 ? 12.528 10.628 -8.598 1.00 94.12 192 ALA A CA 1
ATOM 1507 C C . ALA A 1 192 ? 13.231 9.666 -9.568 1.00 94.12 192 ALA A C 1
ATOM 1509 O O . ALA A 1 192 ? 14.438 9.466 -9.426 1.00 94.12 192 ALA A O 1
A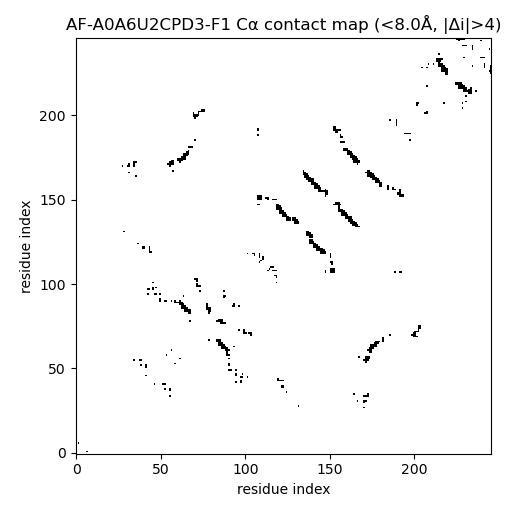TOM 1510 N N . SER A 1 193 ? 12.517 9.110 -10.556 1.00 91.12 193 SER A N 1
ATOM 1511 C CA . SER A 1 193 ? 13.103 8.262 -11.608 1.00 91.12 193 SER A CA 1
ATOM 1512 C C . SER A 1 193 ? 13.963 9.063 -12.583 1.00 91.12 193 SER A C 1
ATOM 1514 O O . SER A 1 193 ? 14.905 8.534 -13.169 1.00 91.12 193 SER A O 1
ATOM 1516 N N . GLY A 1 194 ? 13.641 10.345 -12.771 1.00 86.44 194 GLY A N 1
ATOM 1517 C CA . GLY A 1 194 ? 14.335 11.197 -13.719 1.00 86.44 194 GLY A CA 1
ATOM 1518 C C . GLY A 1 194 ? 13.974 10.948 -15.180 1.00 86.44 194 GLY A C 1
ATOM 1519 O O . GLY A 1 194 ? 14.753 11.334 -16.052 1.00 86.44 194 GLY A O 1
ATOM 1520 N N . THR A 1 195 ? 12.833 10.304 -15.434 1.00 82.06 195 THR A N 1
ATOM 1521 C CA . THR A 1 195 ? 12.348 9.972 -16.777 1.00 82.06 195 THR A CA 1
ATOM 1522 C C . THR A 1 195 ? 11.469 11.085 -17.353 1.00 82.06 195 THR A C 1
ATOM 1524 O O . THR A 1 195 ? 10.679 11.717 -16.645 1.00 82.06 195 THR A O 1
ATOM 1527 N N . ASP A 1 196 ? 11.556 11.303 -18.666 1.00 75.75 196 ASP A N 1
ATOM 1528 C CA . ASP A 1 196 ? 10.780 12.347 -19.352 1.00 75.75 196 ASP A CA 1
ATOM 1529 C C . ASP A 1 196 ? 9.300 11.977 -19.510 1.00 75.75 196 ASP A C 1
ATOM 1531 O O . ASP A 1 196 ? 8.420 12.847 -19.489 1.00 75.75 196 ASP A O 1
ATOM 1535 N N . SER A 1 197 ? 9.004 10.679 -19.579 1.00 75.94 197 SER A N 1
ATOM 1536 C CA . SER A 1 197 ? 7.656 10.122 -19.646 1.00 75.94 197 SER A CA 1
ATOM 1537 C C . SER A 1 197 ? 7.329 9.287 -18.406 1.00 75.94 197 SER A C 1
ATOM 1539 O O . SER A 1 197 ? 8.206 8.800 -17.686 1.00 75.94 197 SER A O 1
ATOM 1541 N N . PHE A 1 198 ? 6.031 9.166 -18.132 1.00 73.69 198 PHE A N 1
ATOM 1542 C CA . PHE A 1 198 ? 5.509 8.267 -17.113 1.00 73.69 198 PHE A CA 1
ATOM 1543 C C . PHE A 1 198 ? 4.951 7.022 -17.805 1.00 73.69 198 PHE A C 1
ATOM 1545 O O . PHE A 1 198 ? 4.049 7.129 -18.638 1.00 73.69 198 PHE A O 1
ATOM 1552 N N . ALA A 1 199 ? 5.468 5.848 -17.448 1.00 72.12 199 ALA A N 1
ATOM 1553 C CA . ALA A 1 199 ? 4.963 4.579 -17.948 1.00 72.12 199 ALA A CA 1
ATOM 1554 C C . ALA A 1 199 ? 3.814 4.089 -17.058 1.00 72.12 199 ALA A C 1
ATOM 1556 O O . ALA A 1 199 ? 3.995 3.833 -15.867 1.00 72.12 199 ALA A O 1
ATOM 1557 N N . VAL A 1 200 ? 2.624 3.946 -17.644 1.00 79.12 200 VAL A N 1
ATOM 1558 C CA . VAL A 1 200 ? 1.519 3.236 -16.991 1.00 79.12 200 VAL A CA 1
ATOM 1559 C C . VAL A 1 200 ? 1.877 1.756 -16.953 1.00 79.12 200 VAL A C 1
ATOM 1561 O O . VAL A 1 200 ? 2.118 1.153 -17.998 1.00 79.12 200 VAL A O 1
ATOM 1564 N N . VAL A 1 201 ? 1.897 1.173 -15.756 1.00 81.81 201 VAL A N 1
ATOM 1565 C CA . VAL A 1 201 ? 2.164 -0.254 -15.575 1.00 81.81 201 VAL A CA 1
ATOM 1566 C C . VAL A 1 201 ? 0.965 -1.041 -16.112 1.00 81.81 201 VAL A C 1
ATOM 1568 O O . VAL A 1 201 ? -0.157 -0.843 -15.634 1.00 81.81 201 VAL A O 1
ATOM 1571 N N . PRO A 1 202 ? 1.159 -1.911 -17.117 1.00 73.38 202 PRO A N 1
ATOM 1572 C CA . PRO A 1 202 ? 0.075 -2.717 -17.648 1.00 73.38 202 PRO A CA 1
ATOM 1573 C C . PRO A 1 202 ? -0.310 -3.809 -16.639 1.00 73.38 202 PRO A C 1
ATOM 1575 O O . PRO A 1 202 ? 0.538 -4.530 -16.125 1.00 73.38 202 PRO A O 1
ATOM 1578 N N . ASN A 1 203 ? -1.610 -3.926 -16.364 1.00 74.38 203 ASN A N 1
ATOM 1579 C CA . ASN A 1 203 ? -2.170 -4.845 -15.358 1.00 74.38 203 ASN A CA 1
ATOM 1580 C C . ASN A 1 203 ? -2.841 -6.085 -15.964 1.00 74.38 203 ASN A C 1
ATOM 1582 O O . ASN A 1 203 ? -3.352 -6.943 -15.250 1.00 74.38 203 ASN A O 1
ATOM 1586 N N . THR A 1 204 ? -2.881 -6.169 -17.292 1.00 69.81 204 THR A N 1
ATOM 1587 C CA . THR A 1 204 ? -3.451 -7.298 -18.033 1.00 69.81 204 THR A CA 1
ATOM 1588 C C . THR A 1 204 ? -2.556 -7.652 -19.214 1.00 69.81 204 THR A C 1
ATOM 1590 O O . THR A 1 204 ? -1.935 -6.771 -19.814 1.00 69.81 204 THR A O 1
ATOM 1593 N N . VAL A 1 205 ? -2.567 -8.927 -19.608 1.00 66.19 205 VAL A N 1
ATOM 1594 C CA . VAL A 1 205 ? -1.927 -9.431 -20.839 1.00 66.19 205 VAL A CA 1
ATOM 1595 C C . VAL A 1 205 ? -2.325 -8.582 -22.052 1.00 66.19 205 VAL A C 1
ATOM 1597 O O . VAL A 1 205 ? -1.478 -8.170 -22.836 1.00 66.19 205 VAL A O 1
ATOM 1600 N N . GLN A 1 206 ? -3.604 -8.212 -22.153 1.00 67.75 206 GLN A N 1
ATOM 1601 C CA . GLN A 1 206 ? -4.128 -7.372 -23.236 1.00 67.75 206 GLN A CA 1
ATOM 1602 C C . GLN A 1 206 ? -3.507 -5.968 -23.241 1.00 67.75 206 GLN A C 1
ATOM 1604 O O . GLN A 1 206 ? -3.123 -5.455 -24.290 1.00 67.75 206 GLN A O 1
ATOM 1609 N N . THR A 1 207 ? -3.348 -5.337 -22.074 1.00 70.81 207 THR A N 1
ATOM 1610 C CA . THR A 1 207 ? -2.658 -4.038 -21.982 1.00 70.81 207 THR A CA 1
ATOM 1611 C C . THR A 1 207 ? -1.164 -4.134 -22.291 1.00 70.81 207 THR A C 1
ATOM 1613 O O . THR A 1 207 ? -0.598 -3.153 -22.766 1.00 70.81 207 THR A O 1
ATOM 1616 N N . CYS A 1 208 ? -0.548 -5.305 -22.096 1.00 66.25 208 CYS A N 1
ATOM 1617 C CA . CYS A 1 208 ? 0.836 -5.590 -22.486 1.00 66.25 208 CYS A CA 1
ATOM 1618 C C . CYS A 1 208 ? 1.015 -5.830 -23.997 1.00 66.25 208 CYS A C 1
ATOM 1620 O O . CYS A 1 208 ? 2.145 -5.856 -24.470 1.00 66.25 208 CYS A O 1
ATOM 1622 N N . GLN A 1 209 ? -0.065 -6.008 -24.767 1.00 66.75 209 GLN A N 1
ATOM 1623 C CA . GLN A 1 209 ? -0.003 -6.174 -26.230 1.00 66.75 209 GLN A CA 1
ATOM 1624 C C . GLN A 1 209 ? -0.025 -4.844 -26.993 1.00 66.75 209 GLN A C 1
ATOM 1626 O O . GLN A 1 209 ? 0.076 -4.831 -28.219 1.00 66.75 209 GLN A O 1
ATOM 1631 N N . ARG A 1 210 ? -0.168 -3.714 -26.289 1.00 69.38 210 ARG A N 1
ATOM 1632 C CA . ARG A 1 210 ? -0.071 -2.393 -26.913 1.00 69.38 210 ARG A CA 1
ATOM 1633 C C . ARG A 1 210 ? 1.343 -2.181 -27.470 1.00 69.38 210 ARG A C 1
ATOM 1635 O O . ARG A 1 210 ? 2.298 -2.710 -26.904 1.00 69.38 210 ARG A O 1
ATOM 1642 N N . PRO A 1 211 ? 1.500 -1.416 -28.561 1.00 68.56 211 PRO A N 1
ATOM 1643 C CA . PRO A 1 211 ? 2.823 -1.018 -29.016 1.00 68.56 211 PRO A CA 1
ATOM 1644 C C . PRO A 1 211 ? 3.489 -0.180 -27.918 1.00 68.56 211 PRO A C 1
ATOM 1646 O O . PRO A 1 211 ? 2.928 0.814 -27.461 1.00 68.56 211 PRO A O 1
ATOM 1649 N N . PHE A 1 212 ? 4.659 -0.629 -27.472 1.00 76.25 212 PHE A N 1
ATOM 1650 C CA . PHE A 1 212 ? 5.541 0.115 -26.578 1.00 76.25 212 PHE A CA 1
ATOM 1651 C C . PHE A 1 212 ? 6.747 0.579 -27.385 1.00 76.25 212 PHE A C 1
ATOM 1653 O O . PHE A 1 212 ? 7.198 -0.152 -28.263 1.00 76.25 212 PHE A O 1
ATOM 1660 N N . ASP A 1 213 ? 7.294 1.742 -27.041 1.00 81.50 213 ASP A N 1
ATOM 1661 C CA . ASP A 1 213 ? 8.506 2.280 -27.675 1.00 81.50 213 ASP A CA 1
ATOM 1662 C C . ASP A 1 213 ? 9.794 1.625 -27.139 1.00 81.50 213 ASP A C 1
ATOM 1664 O O . ASP A 1 213 ? 10.895 1.913 -27.604 1.00 81.50 213 ASP A O 1
ATOM 1668 N N . SER A 1 214 ? 9.669 0.735 -26.151 1.00 81.25 214 SER A N 1
ATOM 1669 C CA . SER A 1 214 ? 10.775 0.030 -25.505 1.00 81.25 214 SER A CA 1
ATOM 1670 C C . SER A 1 214 ? 10.568 -1.491 -25.500 1.00 81.25 214 SER A C 1
ATOM 1672 O O . SER A 1 214 ? 9.426 -1.962 -25.514 1.00 81.25 214 SER A O 1
ATOM 1674 N N . PRO A 1 215 ? 11.649 -2.292 -25.438 1.00 84.56 215 PRO A N 1
ATOM 1675 C CA . PRO A 1 215 ? 11.570 -3.720 -25.133 1.00 84.56 215 PRO A CA 1
ATOM 1676 C C . PRO A 1 215 ? 10.857 -3.967 -23.797 1.00 84.56 215 PRO A C 1
ATOM 1678 O O . PRO A 1 215 ? 11.213 -3.360 -22.788 1.00 84.56 215 PRO A O 1
ATOM 1681 N N . MET A 1 216 ? 9.860 -4.853 -23.783 1.00 81.81 216 MET A N 1
ATOM 1682 C CA . MET A 1 216 ? 9.047 -5.161 -22.601 1.00 81.81 216 MET A CA 1
ATOM 1683 C C . MET A 1 216 ? 8.981 -6.668 -22.363 1.00 81.81 216 MET A C 1
ATOM 1685 O O . MET A 1 216 ? 8.806 -7.447 -23.301 1.00 81.81 216 MET A O 1
ATOM 1689 N N . VAL A 1 217 ? 9.053 -7.057 -21.090 1.00 85.19 217 VAL A N 1
ATOM 1690 C CA . VAL A 1 217 ? 8.867 -8.432 -20.619 1.00 85.19 217 VAL A CA 1
ATOM 1691 C C . VAL A 1 217 ? 7.927 -8.438 -19.419 1.00 85.19 217 VAL A C 1
ATOM 1693 O O . VAL A 1 217 ? 8.001 -7.571 -18.548 1.00 85.19 217 VAL A O 1
ATOM 1696 N N . MET A 1 218 ? 7.038 -9.422 -19.374 1.00 81.25 218 MET A N 1
ATOM 1697 C CA . MET A 1 218 ? 6.190 -9.711 -18.227 1.00 81.25 218 MET A CA 1
ATOM 1698 C C . MET A 1 218 ? 6.604 -11.055 -17.654 1.00 81.25 218 MET A C 1
ATOM 1700 O O . MET A 1 218 ? 6.678 -12.041 -18.382 1.00 81.25 218 MET A O 1
ATOM 1704 N N . THR A 1 219 ? 6.848 -11.100 -16.351 1.00 85.06 219 THR A N 1
ATOM 1705 C CA . THR A 1 219 ? 7.261 -12.311 -15.640 1.00 85.06 219 THR A CA 1
ATOM 1706 C C . THR A 1 219 ? 6.250 -12.676 -14.562 1.00 85.06 219 THR A C 1
ATOM 1708 O O . THR A 1 219 ? 5.475 -11.838 -14.096 1.00 85.06 219 THR A O 1
ATOM 1711 N N . ALA A 1 220 ? 6.281 -13.930 -14.121 1.00 79.69 220 ALA A N 1
ATOM 1712 C CA . ALA A 1 220 ? 5.670 -14.320 -12.861 1.00 79.69 220 ALA A CA 1
ATOM 1713 C C . ALA A 1 220 ? 6.293 -13.521 -11.701 1.00 79.69 220 ALA A C 1
ATOM 1715 O O . ALA A 1 220 ? 7.466 -13.144 -11.751 1.00 79.69 220 ALA A O 1
ATOM 1716 N N . ALA A 1 221 ? 5.503 -13.277 -10.655 1.00 70.31 221 ALA A N 1
ATOM 1717 C CA . ALA A 1 221 ? 5.949 -12.557 -9.462 1.00 70.31 221 ALA A CA 1
ATOM 1718 C C . ALA A 1 221 ? 6.819 -13.418 -8.525 1.00 70.31 221 ALA A C 1
ATOM 1720 O O . ALA A 1 221 ? 7.491 -12.884 -7.648 1.00 70.31 221 ALA A O 1
ATOM 1721 N N . GLU A 1 222 ? 6.824 -14.739 -8.716 1.00 68.50 222 GLU A N 1
ATOM 1722 C CA . GLU A 1 222 ? 7.549 -15.702 -7.888 1.00 68.50 222 GLU A CA 1
ATOM 1723 C C . GLU A 1 222 ? 8.684 -16.362 -8.666 1.00 68.50 222 GLU A C 1
ATOM 1725 O O . GLU A 1 222 ? 8.586 -16.563 -9.880 1.00 68.50 222 GLU A O 1
ATOM 1730 N N . ARG A 1 223 ? 9.760 -16.729 -7.959 1.00 68.81 223 ARG A N 1
ATOM 1731 C CA . ARG A 1 223 ? 10.877 -17.491 -8.537 1.00 68.81 223 ARG A CA 1
ATOM 1732 C C . ARG A 1 223 ? 10.358 -18.818 -9.119 1.00 68.81 223 ARG A C 1
ATOM 1734 O O . ARG A 1 223 ? 9.569 -19.479 -8.454 1.00 68.81 223 ARG A O 1
ATOM 1741 N N . PRO A 1 224 ? 10.811 -19.234 -10.316 1.00 83.31 224 PRO A N 1
ATOM 1742 C CA . PRO A 1 224 ? 11.970 -18.728 -11.065 1.00 83.31 224 PRO A CA 1
ATOM 1743 C C . PRO A 1 224 ? 11.712 -17.487 -11.949 1.00 83.31 224 PRO A C 1
ATOM 1745 O O . PRO A 1 224 ? 12.541 -17.180 -12.796 1.00 83.31 224 PRO A O 1
ATOM 1748 N N . TYR A 1 225 ? 10.616 -16.748 -11.737 1.00 84.25 225 TYR A N 1
ATOM 1749 C CA . TYR A 1 225 ? 10.206 -15.565 -12.508 1.00 84.25 225 TYR A CA 1
ATOM 1750 C C . TYR A 1 225 ? 9.976 -15.880 -13.986 1.00 84.25 225 TYR A C 1
ATOM 1752 O O . TYR A 1 225 ? 10.444 -15.169 -14.872 1.00 84.25 225 TYR A O 1
ATOM 1760 N N . THR A 1 226 ? 9.244 -16.965 -14.245 1.00 86.00 226 THR A N 1
ATOM 1761 C CA . THR A 1 226 ? 8.909 -17.429 -15.595 1.00 86.00 226 THR A CA 1
ATOM 1762 C C . THR A 1 226 ? 8.373 -16.288 -16.449 1.00 86.00 226 THR A C 1
ATOM 1764 O O . THR A 1 226 ? 7.446 -15.587 -16.034 1.00 86.00 226 THR A O 1
ATOM 1767 N N . ILE A 1 227 ? 8.946 -16.111 -17.636 1.00 87.69 227 ILE A N 1
ATOM 1768 C CA . ILE A 1 227 ? 8.470 -15.140 -18.615 1.00 87.69 227 ILE A CA 1
ATOM 1769 C C . ILE A 1 227 ? 7.073 -15.578 -19.064 1.00 87.69 227 ILE A C 1
ATOM 1771 O O . ILE A 1 227 ? 6.835 -16.737 -19.362 1.00 87.69 227 ILE A O 1
ATOM 1775 N N . LYS A 1 228 ? 6.117 -14.656 -19.022 1.00 85.25 228 LYS A N 1
ATOM 1776 C CA . LYS A 1 228 ? 4.723 -14.878 -19.424 1.00 85.25 228 LYS A CA 1
ATOM 1777 C C . LYS A 1 228 ? 4.395 -14.223 -20.753 1.00 85.25 228 LYS A C 1
ATOM 1779 O O . LYS A 1 228 ? 3.437 -14.621 -21.401 1.00 85.25 228 LYS A O 1
ATOM 1784 N N . GLN A 1 229 ? 5.127 -13.172 -21.113 1.00 84.69 229 GLN A N 1
ATOM 1785 C CA . GLN A 1 229 ? 4.933 -12.456 -22.365 1.00 84.69 229 GLN A CA 1
ATOM 1786 C C . GLN A 1 229 ? 6.128 -11.549 -22.653 1.00 84.69 229 GLN A C 1
ATOM 1788 O O . GLN A 1 229 ? 6.688 -10.946 -21.735 1.00 84.69 229 GLN A O 1
ATOM 1793 N N . VAL A 1 230 ? 6.455 -11.388 -23.931 1.00 85.50 230 VAL A N 1
ATOM 1794 C CA . VAL A 1 230 ? 7.430 -10.417 -24.447 1.00 85.50 230 VAL A CA 1
ATOM 1795 C C . VAL A 1 230 ? 6.817 -9.642 -25.615 1.00 85.50 230 VAL A C 1
ATOM 1797 O O . VAL A 1 230 ? 5.817 -10.075 -26.191 1.00 85.50 230 VAL A O 1
ATOM 1800 N N . ASN A 1 231 ? 7.370 -8.473 -25.946 1.00 85.88 231 ASN A N 1
ATOM 1801 C CA . ASN A 1 231 ? 6.984 -7.726 -27.147 1.00 85.88 231 ASN A CA 1
ATOM 1802 C C . ASN A 1 231 ? 8.002 -7.905 -28.288 1.00 85.88 231 ASN A C 1
ATOM 1804 O O . ASN A 1 231 ? 9.139 -8.309 -28.064 1.00 85.88 231 ASN A O 1
ATOM 1808 N N . LYS A 1 232 ? 7.620 -7.516 -29.512 1.00 84.88 232 LYS A N 1
ATOM 1809 C CA . LYS A 1 232 ? 8.480 -7.635 -30.707 1.00 84.88 232 LYS A CA 1
ATOM 1810 C C . LYS A 1 232 ? 9.823 -6.915 -30.599 1.00 84.88 232 LYS A C 1
ATOM 1812 O O . LYS A 1 232 ? 10.810 -7.350 -31.187 1.00 84.88 232 LYS A O 1
ATOM 1817 N N . LEU A 1 233 ? 9.871 -5.804 -29.862 1.00 86.25 233 LEU A N 1
ATOM 1818 C CA . LEU A 1 233 ? 11.116 -5.072 -29.623 1.00 86.25 233 LEU A CA 1
ATOM 1819 C C . LEU A 1 233 ? 12.078 -5.871 -28.740 1.00 86.25 233 LEU A C 1
ATOM 1821 O O . LEU A 1 233 ? 13.281 -5.835 -28.973 1.00 86.25 233 LEU A O 1
ATOM 1825 N N . TRP A 1 234 ? 11.557 -6.614 -27.760 1.00 88.44 234 TRP A N 1
ATOM 1826 C CA . TRP A 1 234 ? 12.352 -7.540 -26.962 1.00 88.44 234 TRP A CA 1
ATOM 1827 C C . TRP A 1 234 ? 12.857 -8.710 -27.807 1.00 88.44 234 TRP A C 1
ATOM 1829 O O . TRP A 1 234 ? 14.051 -8.987 -27.762 1.00 88.44 234 TRP A O 1
ATOM 1839 N N . GLU A 1 235 ? 12.003 -9.314 -28.641 1.00 87.94 235 GLU A N 1
ATOM 1840 C CA . GLU A 1 235 ? 12.412 -10.393 -29.560 1.00 87.94 235 GLU A CA 1
ATOM 1841 C C . GLU A 1 235 ? 13.525 -9.927 -30.511 1.00 87.94 235 GLU A C 1
ATOM 1843 O O . GLU A 1 235 ? 14.538 -10.599 -30.679 1.00 87.94 235 GLU A O 1
ATOM 1848 N N . SER A 1 236 ? 13.385 -8.723 -31.075 1.00 88.25 236 SER A N 1
ATOM 1849 C CA . SER A 1 236 ? 14.387 -8.132 -31.975 1.00 88.25 236 SER A CA 1
ATOM 1850 C C . SER A 1 236 ? 15.710 -7.824 -31.265 1.00 88.25 236 SER A C 1
ATOM 1852 O O . SER A 1 236 ? 16.769 -7.872 -31.884 1.00 88.25 236 SER A O 1
ATOM 1854 N N . MET A 1 237 ? 15.656 -7.486 -29.974 1.00 89.12 237 MET A N 1
ATOM 1855 C CA . MET A 1 237 ? 16.834 -7.176 -29.162 1.00 89.12 237 MET A CA 1
ATOM 1856 C C . MET A 1 237 ? 17.590 -8.439 -28.734 1.00 89.12 237 MET A C 1
ATOM 1858 O O . MET A 1 237 ? 18.818 -8.417 -28.673 1.00 89.12 237 MET A O 1
ATOM 1862 N N . THR A 1 238 ? 16.879 -9.516 -28.392 1.00 89.31 238 THR A N 1
ATOM 1863 C CA . THR A 1 238 ? 17.481 -10.737 -27.830 1.00 89.31 238 THR A CA 1
ATOM 1864 C C . THR A 1 238 ? 17.707 -11.837 -28.865 1.00 89.31 238 THR A C 1
ATOM 1866 O O . THR A 1 238 ? 18.542 -12.709 -28.637 1.00 89.31 238 THR A O 1
ATOM 1869 N N . GLY A 1 239 ? 16.986 -11.799 -29.988 1.00 87.50 239 GLY A N 1
ATOM 1870 C CA . GLY A 1 239 ? 16.989 -12.836 -31.019 1.00 87.50 239 GLY A CA 1
ATOM 1871 C C . GLY A 1 239 ? 16.122 -14.058 -30.693 1.00 87.50 239 GLY A C 1
ATOM 1872 O O . GLY A 1 239 ? 16.094 -14.987 -31.495 1.00 87.50 239 GLY A O 1
ATOM 1873 N N . TYR A 1 240 ? 15.423 -14.068 -29.552 1.00 88.62 240 TYR A N 1
ATOM 1874 C CA . TYR A 1 240 ? 14.503 -15.143 -29.165 1.00 88.62 240 TYR A CA 1
ATOM 1875 C C . TYR A 1 240 ? 13.065 -14.786 -29.535 1.00 88.62 240 TYR A C 1
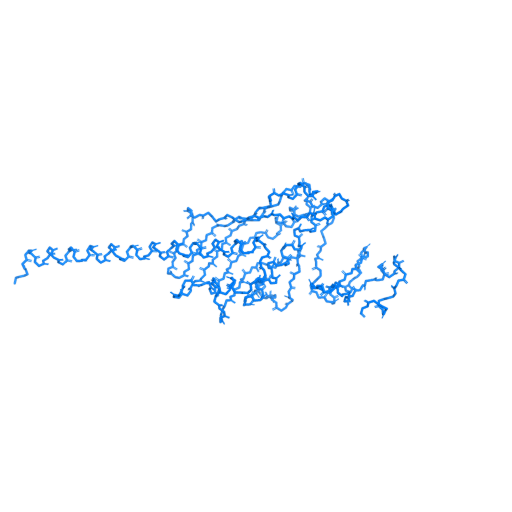ATOM 1877 O O . TYR A 1 240 ? 12.621 -13.671 -29.246 1.00 88.62 240 TYR A O 1
ATOM 1885 N N . ALA A 1 241 ? 12.327 -15.733 -30.118 1.00 86.31 241 ALA A N 1
ATOM 1886 C CA . ALA A 1 241 ? 10.899 -15.561 -30.351 1.00 86.31 241 ALA A CA 1
ATOM 1887 C C . ALA A 1 241 ? 10.111 -15.785 -29.052 1.00 86.31 241 ALA A C 1
ATOM 1889 O O . ALA A 1 241 ? 10.520 -16.552 -28.179 1.00 86.31 241 ALA A O 1
ATOM 1890 N N . ALA A 1 242 ? 8.952 -15.141 -28.926 1.00 83.00 242 ALA A N 1
ATOM 1891 C CA . ALA A 1 242 ? 8.044 -15.305 -27.796 1.00 83.00 242 ALA A CA 1
ATOM 1892 C C . ALA A 1 242 ? 7.638 -16.773 -27.598 1.00 83.00 242 ALA A C 1
ATOM 1894 O O . ALA A 1 242 ? 7.480 -17.210 -26.464 1.00 83.00 242 ALA A O 1
ATOM 1895 N N . GLU A 1 243 ? 7.516 -17.528 -28.692 1.00 85.75 243 GLU A N 1
ATOM 1896 C CA . GLU A 1 243 ? 7.180 -18.957 -28.702 1.00 85.75 243 GLU A CA 1
ATOM 1897 C C . GLU A 1 243 ? 8.240 -19.829 -28.009 1.00 85.75 243 GLU A C 1
ATOM 1899 O O . GLU A 1 243 ? 7.909 -20.892 -27.491 1.00 85.75 243 GLU A O 1
ATOM 1904 N N . ASP A 1 244 ? 9.493 -19.367 -27.952 1.00 84.56 244 ASP A N 1
ATOM 1905 C CA . ASP A 1 244 ? 10.614 -20.125 -27.387 1.00 84.56 244 ASP A CA 1
ATOM 1906 C C . ASP A 1 244 ? 10.817 -19.874 -25.883 1.00 84.56 244 ASP A C 1
ATOM 1908 O O . ASP A 1 244 ? 11.538 -20.622 -25.218 1.00 84.56 244 ASP A O 1
ATOM 1912 N N . VAL A 1 245 ? 10.239 -18.794 -25.341 1.00 80.94 245 VAL A N 1
ATOM 1913 C CA . VAL A 1 245 ? 10.559 -18.284 -23.990 1.00 80.94 245 VAL A CA 1
ATOM 1914 C C . VAL A 1 245 ? 9.357 -18.134 -23.053 1.00 80.94 245 VAL A C 1
ATOM 1916 O O . VAL A 1 245 ? 9.572 -17.899 -21.861 1.00 80.94 245 VAL A O 1
ATOM 1919 N N . VAL A 1 246 ? 8.124 -18.226 -23.567 1.00 80.00 246 VAL A N 1
ATOM 1920 C CA . VAL A 1 246 ? 6.860 -18.082 -22.809 1.00 80.00 246 VAL A CA 1
ATOM 1921 C C . VAL A 1 246 ? 6.280 -19.432 -22.393 1.00 80.00 246 VAL A C 1
ATOM 1923 O O . VAL A 1 246 ? 6.250 -20.350 -23.236 1.00 80.00 246 VAL A O 1
#

Solvent-accessible surface area (backbone atoms only — not comparable to full-atom values): 13518 Å² total; per-residue (Å²): 130,89,50,72,67,57,57,50,50,53,49,54,50,54,52,50,53,50,50,54,51,53,50,53,52,51,53,52,49,51,52,43,49,51,42,53,51,48,52,44,48,41,51,48,68,69,58,77,58,61,70,66,51,52,70,42,33,33,79,89,64,20,35,37,38,29,63,64,55,56,70,35,62,56,66,65,88,30,54,40,76,97,70,63,29,25,46,39,57,34,65,68,40,49,42,50,52,31,48,30,53,52,55,44,54,44,66,35,38,36,50,91,85,32,71,85,62,74,63,47,45,49,69,48,72,46,66,93,72,45,49,76,56,96,53,34,41,32,31,39,38,38,35,39,44,77,40,30,44,84,32,57,14,74,40,66,50,65,48,50,38,45,35,43,38,30,41,51,97,84,56,22,37,34,34,37,37,48,46,59,61,56,66,66,38,50,53,42,51,31,56,17,60,67,48,96,66,81,74,69,44,61,56,44,74,72,59,60,68,52,94,63,102,57,64,43,79,41,56,46,96,51,88,94,39,51,45,69,44,63,36,72,55,33,26,71,73,72,73,49,55,58,86,80,60,81

Nearest PDB structures (foldseek):
  3hx8-assembly2_C  TM=6.305E-01  e=2.180E-04  Mesorhizobium loti
  8k0a-assembly1_B  TM=5.352E-01  e=4.042E-05  Escherichia coli K-12
  5ien-assembly1_A  TM=5.894E-01  e=9.245E-04  synthetic construct
  5wio-assembly1_D  TM=4.654E-01  e=1.074E-01  Escherichia coli
  5wip-assembly1_D  TM=4.582E-01  e=6.940E-01  Escherichia coli

Radius of gyration: 23.91 Å; Cα contacts (8 Å, |Δi|>4): 385; chains: 1; bounding box: 63×35×84 Å

Secondary structure (DSSP, 8-state):
---HHHHHHHHHHHHHHHHHHHHHHHHHHHHHHHHHHHHHHHHHHT---HHHHHHHB-TTT-EEEEE--TTS---GGGEEGGGTEEEEEHHHHHHHHHHHHHHHHHTTS-TTT-TT----EEEEEEEEEEEEETTEEEEEEEEEESSTGGGT-SS--EEEEEEEEEE-TTS-EEEEEEEE-HHHHHHHHHHHHT-SSPPPPP-SHHHHTS--SS--EEE-SSTT--EEEE-HHHHHHHS--HHHH-

pLDDT: mean 89.79, std 7.88, range [59.62, 98.25]

Foldseek 3Di:
DQDPVNVVVVVVVVVVVVVVVVVVVVVLVVLLVVLVQLLQVCLQVLPLDLVSLVVFAPQPAAKEKEADAQLWADAPVQQDPVVNIGMQTGSNSSSVVSLRVQVSLQLLAPCVVAVPDGWGKGKDWDCVPWDDDDQKIKTKMKMKIDCSVVRPWPDIAMWIDMKIFGADPVSHTNYIYDYTDNVNRQVVSCNRSVDPDRDRDDHDPVSVADDDPAWDWQFDPDPVRQTPDTDPRVCVVPVDDRVRRD

Organism: NCBI:txid2749911

Mean predicted aligned error: 7.38 Å